Protein AF-A0A7S3IFL5-F1 (afdb_monomer)

Sequence (245 aa):
MEGFLDLVNLKKLYLEKNEISKLDGLDNCRKLEELYLGNQELAPTVEFSFDEYSLAAISSTLKILDLPNSNVVNPKPLYYLENIEHLNMKDNKIEDFEHQVCPLLQTMNQLYILQLNRNPVSVITKYRDQVVLLSRSIRELDGKDITDQERQYLVSLISRKKQGSMYADIKKKKEDLSKEMTVNGHHFQIHQQKKFLLENMGPHKTGGRDLDGIAETISFDNFKDMYYNKTGQLPDTDEEIEQLQ

Foldseek 3Di:
DPQCLQVLLAAAEAQEPAQAQEADDQLNPLQHAEYAHEHNVYDLPRARYYDLNNCLSNQVRYAYDHYEQRAHAAQVSNLSNQNYQEDAHHQYADADCPPHVLSNLVRNLNHAYYAHHNYNLVPDDCSVLVSLARHDHYQYYNNRGDDPVNSVVSVVVVVVCVVPPDVCVVVVCVVVCVVVCVVPCPVVCSVVVSVVSVVPSPPSPPVPDPCVVDDNYDYPVNSQVSCCVVPVDGDDSDPPPPPDD

InterPro domains:
  IPR001611 Leucine-rich repeat [PS51450] (9-30)
  IPR025875 Leucine rich repeat 4 [PF12799] (9-41)
  IPR032675 Leucine-rich repeat domain superfamily [G3DSA:3.80.10.10] (1-53)
  IPR032675 Leucine-rich repeat domain superfamily [G3DSA:3.80.10.10] (54-154)
  IPR050836 SDS22/Internalin LRR-containing [PTHR46652] (1-153)

Radius of gyration: 20.06 Å; Cα contacts (8 Å, |Δi|>4): 427; chains: 1; bounding box: 56×36×62 Å

Mean predicted aligned error: 10.09 Å

Nearest PDB structures (foldseek):
  8axj-assembly1_A  TM=8.700E-01  e=1.062E-06  Trypanosoma brucei brucei TREU927
  7k5b-assembly1_Q  TM=8.317E-01  e=5.889E-06  Tetrahymena thermophila
  8bx8-assembly1_Q  TM=8.340E-01  e=6.990E-06  Tetrahymena thermophila
  7sqc-assembly1_U1  TM=7.119E-01  e=7.401E-06  Chlamydomonas reinhardtii
  8glv-assembly1_Em  TM=4.771E-01  e=1.708E-07  Chlamydomonas reinhardtii

pLDDT: mean 79.7, std 20.13, range [25.36, 98.81]

Organism: NCBI:txid197538

Structure (mmCIF, N/CA/C/O backbone):
data_AF-A0A7S3IFL5-F1
#
_entry.id   AF-A0A7S3IFL5-F1
#
loop_
_atom_site.group_PDB
_atom_site.id
_atom_site.type_symbol
_atom_site.label_atom_id
_atom_site.label_alt_id
_atom_site.label_comp_id
_atom_site.label_asym_id
_atom_site.label_entity_id
_atom_site.label_seq_id
_atom_site.pdbx_PDB_ins_code
_atom_site.Cartn_x
_atom_site.Cartn_y
_atom_site.Cartn_z
_atom_site.occupancy
_atom_site.B_iso_or_equiv
_atom_site.auth_seq_id
_atom_site.auth_comp_id
_atom_site.auth_asym_id
_atom_site.auth_atom_id
_atom_site.pdbx_PDB_model_num
ATOM 1 N N . MET A 1 1 ? 15.632 -2.344 -11.063 1.00 64.06 1 MET A N 1
ATOM 2 C CA . MET A 1 1 ? 14.805 -2.825 -12.193 1.00 64.06 1 MET A CA 1
ATOM 3 C C . MET A 1 1 ? 15.037 -1.953 -13.414 1.00 64.06 1 MET A C 1
ATOM 5 O O . MET A 1 1 ? 14.617 -0.803 -13.457 1.00 64.06 1 MET A O 1
ATOM 9 N N . GLU A 1 2 ? 15.711 -2.492 -14.426 1.00 61.53 2 GLU A N 1
ATOM 10 C CA . GLU A 1 2 ? 15.973 -1.787 -15.684 1.00 61.53 2 GLU A CA 1
ATOM 11 C C . GLU A 1 2 ? 15.073 -2.322 -16.799 1.00 61.53 2 GLU A C 1
ATOM 13 O O . GLU A 1 2 ? 14.846 -3.518 -16.867 1.00 61.53 2 GLU A O 1
ATOM 18 N N . GLY A 1 3 ? 14.573 -1.470 -17.702 1.00 66.00 3 GLY A N 1
ATOM 19 C CA . GLY A 1 3 ? 13.805 -1.919 -18.881 1.00 66.00 3 GLY A CA 1
ATOM 20 C C . GLY A 1 3 ? 12.398 -1.336 -19.022 1.00 66.00 3 GLY A C 1
ATOM 21 O O . GLY A 1 3 ? 11.819 -1.404 -20.104 1.00 66.00 3 GLY A O 1
ATOM 22 N N . PHE A 1 4 ? 11.878 -0.682 -17.981 1.00 72.31 4 PHE A N 1
ATOM 23 C CA . PHE A 1 4 ? 10.561 -0.028 -17.998 1.00 72.31 4 PHE A CA 1
ATOM 24 C C . PHE A 1 4 ? 10.557 1.376 -18.623 1.00 72.31 4 PHE A C 1
ATOM 26 O O . PHE A 1 4 ? 9.497 1.971 -18.807 1.00 72.31 4 PHE A O 1
ATOM 33 N N . LEU A 1 5 ? 11.728 1.901 -19.008 1.00 71.38 5 LEU A N 1
ATOM 34 C CA . LEU A 1 5 ? 11.883 3.273 -19.505 1.00 71.38 5 LEU A CA 1
ATOM 35 C C . LEU A 1 5 ? 11.010 3.598 -20.727 1.00 71.38 5 LEU A C 1
ATOM 37 O O . LEU A 1 5 ? 10.565 4.736 -20.846 1.00 71.38 5 LEU A O 1
ATOM 41 N N . ASP A 1 6 ? 10.739 2.622 -21.596 1.00 72.50 6 ASP A N 1
ATOM 42 C CA . ASP A 1 6 ? 9.950 2.836 -22.819 1.00 72.50 6 ASP A CA 1
ATOM 43 C C . ASP A 1 6 ? 8.455 2.496 -22.639 1.00 72.50 6 ASP A C 1
ATOM 45 O O . ASP A 1 6 ? 7.658 2.682 -23.557 1.00 72.50 6 ASP A O 1
ATOM 49 N N . LEU A 1 7 ? 8.045 2.015 -21.459 1.00 79.62 7 LEU A N 1
ATOM 50 C CA . LEU A 1 7 ? 6.705 1.477 -21.188 1.00 79.62 7 LEU A CA 1
ATOM 51 C C . LEU A 1 7 ? 5.698 2.567 -20.782 1.00 79.62 7 LEU A C 1
ATOM 53 O O . LEU A 1 7 ? 4.948 2.437 -19.818 1.00 79.62 7 LEU A O 1
ATOM 57 N N . VAL A 1 8 ? 5.648 3.658 -21.552 1.00 84.06 8 VAL A N 1
ATOM 58 C CA . VAL A 1 8 ? 4.847 4.865 -21.251 1.00 84.06 8 VAL A CA 1
ATOM 59 C C . VAL A 1 8 ? 3.327 4.642 -21.264 1.00 84.06 8 VAL A C 1
ATOM 61 O O . VAL A 1 8 ? 2.572 5.453 -20.722 1.00 84.06 8 VAL A O 1
ATOM 64 N N . ASN A 1 9 ? 2.874 3.552 -21.890 1.00 85.94 9 ASN A N 1
ATOM 65 C CA . ASN A 1 9 ? 1.466 3.165 -21.998 1.00 85.94 9 ASN A CA 1
ATOM 66 C C . ASN A 1 9 ? 1.065 2.020 -21.051 1.00 85.94 9 ASN A C 1
ATOM 68 O O . ASN A 1 9 ? -0.078 1.568 -21.100 1.00 85.94 9 ASN A O 1
ATOM 72 N N . LEU A 1 10 ? 1.978 1.558 -20.193 1.00 89.00 10 LEU A N 1
ATOM 73 C CA . LEU A 1 10 ? 1.722 0.456 -19.270 1.00 89.00 10 LEU A CA 1
ATOM 74 C C . LEU A 1 10 ? 0.624 0.820 -18.265 1.00 89.00 10 LEU A C 1
ATOM 76 O O . LEU A 1 10 ? 0.728 1.839 -17.586 1.00 89.00 10 LEU A O 1
ATOM 80 N N . LYS A 1 11 ? -0.398 -0.037 -18.159 1.00 93.62 11 LYS A N 1
ATOM 81 C CA . LYS A 1 11 ? -1.497 0.072 -17.186 1.00 93.62 11 LYS A CA 1
ATOM 82 C C . LYS A 1 11 ? -1.473 -1.041 -16.148 1.00 93.62 11 LYS A C 1
ATOM 84 O O . LYS A 1 11 ? -1.845 -0.798 -15.007 1.00 93.62 11 LYS A O 1
ATOM 89 N N . LYS A 1 12 ? -1.030 -2.245 -16.516 1.00 95.25 12 LYS A N 1
ATOM 90 C CA . LYS A 1 12 ? -0.985 -3.405 -15.616 1.00 95.25 12 LYS A CA 1
ATOM 91 C C . LYS A 1 12 ? 0.373 -4.083 -15.661 1.00 95.25 12 LYS A C 1
ATOM 93 O O . LYS A 1 12 ? 0.858 -4.406 -16.746 1.00 95.25 12 LYS A O 1
ATOM 98 N N . LEU A 1 13 ? 0.955 -4.324 -14.495 1.00 93.81 13 LEU A N 1
ATOM 99 C CA . LEU A 1 13 ? 2.269 -4.935 -14.360 1.00 93.81 13 LEU A CA 1
ATOM 100 C C . LEU A 1 13 ? 2.218 -6.103 -13.372 1.00 93.81 13 LEU A C 1
ATOM 102 O O . LEU A 1 13 ? 1.904 -5.908 -12.199 1.00 93.81 13 LEU A O 1
ATOM 106 N N . TYR A 1 14 ? 2.532 -7.300 -13.869 1.00 92.94 14 TYR A N 1
ATOM 107 C CA . TYR A 1 14 ? 2.565 -8.552 -13.112 1.00 92.94 14 TYR A CA 1
ATOM 108 C C . TYR A 1 14 ? 4.011 -9.019 -12.956 1.00 92.94 14 TYR A C 1
ATOM 110 O O . TYR A 1 14 ? 4.671 -9.358 -13.941 1.00 92.94 14 TYR A O 1
ATOM 118 N N . LEU A 1 15 ? 4.508 -8.998 -11.726 1.00 91.50 15 LEU A N 1
ATOM 119 C CA . LEU A 1 15 ? 5.887 -9.289 -11.338 1.00 91.50 15 LEU A CA 1
ATOM 120 C C . LEU A 1 15 ? 5.955 -10.304 -10.192 1.00 91.50 15 LEU A C 1
ATOM 122 O O . LEU A 1 15 ? 6.983 -10.409 -9.527 1.00 91.50 15 LEU A O 1
ATOM 126 N N . GLU A 1 16 ? 4.882 -11.043 -9.925 1.00 91.81 16 GLU A N 1
ATOM 127 C CA . GLU A 1 16 ? 4.833 -12.025 -8.845 1.00 91.81 16 GLU A CA 1
ATOM 128 C C . GLU A 1 16 ? 5.836 -13.173 -9.044 1.00 91.81 16 GLU A C 1
ATOM 130 O O . GLU A 1 16 ? 6.115 -13.563 -10.178 1.00 91.81 16 GLU A O 1
ATOM 135 N N . LYS A 1 17 ? 6.294 -13.774 -7.934 1.00 91.81 17 LYS A N 1
ATOM 136 C CA . LYS A 1 17 ? 7.174 -14.965 -7.922 1.00 91.81 17 LYS A CA 1
ATOM 137 C C . LYS A 1 17 ? 8.534 -14.752 -8.592 1.00 91.81 17 LYS A C 1
ATOM 139 O O . LYS A 1 17 ? 8.972 -15.580 -9.385 1.00 91.81 17 LYS A O 1
ATOM 144 N N . ASN A 1 18 ? 9.168 -13.631 -8.274 1.00 89.19 18 ASN A N 1
ATOM 145 C CA . ASN A 1 18 ? 10.539 -13.318 -8.682 1.00 89.19 18 ASN A CA 1
ATOM 146 C C . ASN A 1 18 ? 11.392 -13.059 -7.445 1.00 89.19 18 ASN A C 1
ATOM 148 O O . ASN A 1 18 ? 10.998 -13.480 -6.370 1.00 89.19 18 ASN A O 1
ATOM 152 N N . GLU A 1 19 ? 12.532 -12.388 -7.592 1.00 90.00 19 GLU A N 1
ATOM 153 C CA . GLU A 1 19 ? 13.471 -12.084 -6.501 1.00 90.00 19 GLU A CA 1
ATOM 154 C C . GLU A 1 19 ? 13.680 -10.565 -6.356 1.00 90.00 19 GLU A C 1
ATOM 156 O O . GLU A 1 19 ? 14.756 -10.067 -6.030 1.00 90.00 19 GLU A O 1
ATOM 161 N N . ILE A 1 20 ? 12.635 -9.779 -6.645 1.00 90.88 20 ILE A N 1
ATOM 162 C CA . ILE A 1 20 ? 12.717 -8.316 -6.641 1.00 90.88 20 ILE A CA 1
ATOM 163 C C . ILE A 1 20 ? 12.742 -7.818 -5.195 1.00 90.88 20 ILE A C 1
ATOM 165 O O . ILE A 1 20 ? 11.744 -7.891 -4.482 1.00 90.88 20 ILE A O 1
ATOM 169 N N . SER A 1 21 ? 13.875 -7.258 -4.775 1.00 92.50 21 SER A N 1
ATOM 170 C CA . SER A 1 21 ? 14.074 -6.674 -3.439 1.00 92.50 21 SER A CA 1
ATOM 171 C C . SER A 1 21 ? 13.774 -5.172 -3.369 1.00 92.50 21 SER A C 1
ATOM 173 O O . SER A 1 21 ? 13.701 -4.585 -2.286 1.00 92.50 21 SER A O 1
ATOM 175 N N . LYS A 1 22 ? 13.592 -4.516 -4.518 1.00 94.69 22 LYS A N 1
ATOM 176 C CA . LYS A 1 22 ? 13.346 -3.076 -4.598 1.00 94.69 22 LYS A CA 1
ATOM 177 C C . LYS A 1 22 ? 12.387 -2.730 -5.728 1.00 94.69 22 LYS A C 1
ATOM 179 O O . LYS A 1 22 ? 12.599 -3.142 -6.862 1.00 94.69 22 LYS A O 1
ATOM 184 N N . LEU A 1 23 ? 11.370 -1.920 -5.425 1.00 94.25 23 LEU A N 1
ATOM 185 C CA . LEU A 1 23 ? 10.532 -1.275 -6.434 1.00 94.25 23 LEU A CA 1
ATOM 186 C C . LEU A 1 23 ? 11.214 -0.012 -6.967 1.00 94.25 23 LEU A C 1
ATOM 188 O O . LEU A 1 23 ? 11.216 1.001 -6.274 1.00 94.25 23 LEU A O 1
ATOM 192 N N . ASP A 1 24 ? 11.741 -0.051 -8.185 1.00 91.19 24 ASP A N 1
ATOM 193 C CA . ASP A 1 24 ? 12.383 1.067 -8.879 1.00 91.19 24 ASP A CA 1
ATOM 194 C C . ASP A 1 24 ? 12.154 1.025 -10.410 1.00 91.19 24 ASP A C 1
ATOM 196 O O . ASP A 1 24 ? 11.504 0.122 -10.937 1.00 91.19 24 ASP A O 1
ATOM 200 N N . GLY A 1 25 ? 12.642 2.034 -11.140 1.00 87.94 25 GLY A N 1
ATOM 201 C CA . GLY A 1 25 ? 12.606 2.091 -12.606 1.00 87.94 25 GLY A CA 1
ATOM 202 C C . GLY A 1 25 ? 11.244 2.411 -13.238 1.00 87.94 25 GLY A C 1
ATOM 203 O O . GLY A 1 25 ? 11.105 2.302 -14.458 1.00 87.94 25 GLY A O 1
ATOM 204 N N . LEU A 1 26 ? 10.231 2.809 -12.457 1.00 90.56 26 LEU A N 1
ATOM 205 C CA . LEU A 1 26 ? 8.874 3.104 -12.957 1.00 90.56 26 LEU A CA 1
ATOM 206 C C . LEU A 1 26 ? 8.647 4.582 -13.329 1.00 90.56 26 LEU A C 1
ATOM 208 O O . LEU A 1 26 ? 7.512 4.994 -13.566 1.00 90.56 26 LEU A O 1
ATOM 212 N N . ASP A 1 27 ? 9.710 5.377 -13.439 1.00 87.56 27 ASP A N 1
ATOM 213 C CA . ASP A 1 27 ? 9.704 6.834 -13.657 1.00 87.56 27 ASP A CA 1
ATOM 214 C C . ASP A 1 27 ? 8.833 7.288 -14.850 1.00 87.56 27 ASP A C 1
ATOM 216 O O . ASP A 1 27 ? 8.203 8.354 -14.834 1.00 87.56 27 ASP A O 1
ATOM 220 N N . ASN A 1 28 ? 8.773 6.453 -15.894 1.00 85.56 28 ASN A N 1
ATOM 221 C CA . ASN A 1 28 ? 8.015 6.705 -17.123 1.00 85.56 28 ASN A CA 1
ATOM 222 C C . ASN A 1 28 ? 6.649 5.999 -17.178 1.00 85.56 28 ASN A C 1
ATOM 224 O O . ASN A 1 28 ? 5.844 6.318 -18.055 1.00 85.56 28 ASN A O 1
ATOM 228 N N . CYS A 1 29 ? 6.333 5.104 -16.238 1.00 89.31 29 CYS A N 1
ATOM 229 C CA . CYS A 1 29 ? 5.100 4.305 -16.221 1.00 89.31 29 CYS A CA 1
ATOM 230 C C . CYS A 1 29 ? 3.903 5.088 -15.650 1.00 89.31 29 CYS A C 1
ATOM 232 O O . CYS A 1 29 ? 3.136 4.589 -14.832 1.00 89.31 29 CYS A O 1
ATOM 234 N N . ARG A 1 30 ? 3.713 6.343 -16.073 1.00 90.31 30 ARG A N 1
ATOM 235 C CA . ARG A 1 30 ? 2.741 7.268 -15.457 1.00 90.31 30 ARG A CA 1
ATOM 236 C C . ARG A 1 30 ? 1.273 6.919 -15.705 1.00 90.31 30 ARG A C 1
ATOM 238 O O . ARG A 1 30 ? 0.403 7.600 -15.172 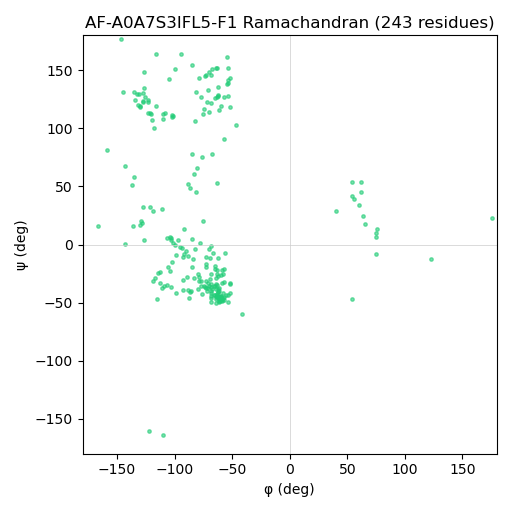1.00 90.31 30 ARG A O 1
ATOM 245 N N . LYS A 1 31 ? 0.988 5.887 -16.502 1.00 93.06 31 LYS A N 1
ATOM 246 C CA . LYS A 1 31 ? -0.358 5.344 -16.739 1.00 93.06 31 LYS A CA 1
ATOM 247 C C . LYS A 1 31 ? -0.627 4.044 -15.969 1.00 93.06 31 LYS A C 1
ATOM 249 O O . LYS A 1 31 ? -1.675 3.449 -16.185 1.00 93.06 31 LYS A O 1
ATOM 254 N N . LEU A 1 32 ? 0.289 3.609 -15.100 1.00 95.25 32 LEU A N 1
ATOM 255 C CA . LEU A 1 32 ? 0.162 2.349 -14.373 1.00 95.25 32 LEU A CA 1
ATOM 256 C C . LEU A 1 32 ? -0.989 2.416 -13.360 1.00 95.25 32 LEU A C 1
ATOM 258 O O . LEU A 1 32 ? -0.990 3.252 -12.464 1.00 95.25 32 LEU A O 1
ATOM 262 N N . GLU A 1 33 ? -1.954 1.514 -13.501 1.00 98.06 33 GLU A N 1
ATOM 263 C CA . GLU A 1 33 ? -3.165 1.412 -12.683 1.00 98.06 33 GLU A CA 1
ATOM 264 C C . GLU A 1 33 ? -3.102 0.214 -11.723 1.00 98.06 33 GLU A C 1
ATOM 266 O O . GLU A 1 33 ? -3.576 0.309 -10.590 1.00 98.06 33 GLU A O 1
ATOM 271 N N . GLU A 1 34 ? -2.485 -0.897 -12.133 1.00 98.50 34 GLU A N 1
ATOM 272 C CA . GLU A 1 34 ? -2.410 -2.131 -11.344 1.00 98.50 34 GLU A CA 1
ATOM 273 C C . GLU A 1 34 ? -0.980 -2.683 -11.306 1.00 98.50 34 GLU A C 1
ATOM 275 O O . GLU A 1 34 ? -0.343 -2.865 -12.348 1.00 98.50 34 GLU A O 1
ATOM 280 N N . LEU A 1 35 ? -0.488 -2.974 -10.102 1.00 97.94 35 LEU A N 1
ATOM 281 C CA . LEU A 1 35 ? 0.850 -3.506 -9.866 1.00 97.94 35 LEU A CA 1
ATOM 282 C C . LEU A 1 35 ? 0.789 -4.708 -8.923 1.00 97.94 35 LEU A C 1
ATOM 284 O O . LEU A 1 35 ? 0.363 -4.581 -7.773 1.00 97.94 35 LEU A O 1
ATOM 288 N N . TYR A 1 36 ? 1.258 -5.852 -9.412 1.00 97.94 36 TYR A N 1
ATOM 289 C CA . TYR A 1 36 ? 1.303 -7.112 -8.684 1.00 97.94 36 TYR A CA 1
ATOM 290 C C . TYR A 1 36 ? 2.756 -7.552 -8.500 1.00 97.94 36 TYR A C 1
ATOM 292 O O . TYR A 1 36 ? 3.489 -7.744 -9.462 1.00 97.94 36 TYR A O 1
ATOM 300 N N . LEU A 1 37 ? 3.179 -7.682 -7.249 1.00 95.81 37 LEU A N 1
ATOM 301 C CA . LEU A 1 37 ? 4.556 -7.922 -6.810 1.00 95.81 37 LEU A CA 1
ATOM 302 C C . LEU A 1 37 ? 4.615 -8.995 -5.712 1.00 95.81 37 LEU A C 1
ATOM 304 O O . LEU A 1 37 ? 5.610 -9.105 -5.000 1.00 95.81 37 LEU A O 1
ATOM 308 N N . GLY A 1 38 ? 3.559 -9.781 -5.519 1.00 95.31 38 GLY A N 1
ATOM 309 C CA . GLY A 1 38 ? 3.518 -10.772 -4.450 1.00 95.31 38 GLY A CA 1
ATOM 310 C C . GLY A 1 38 ? 4.558 -11.887 -4.589 1.00 95.31 38 GLY A C 1
ATOM 311 O O . GLY A 1 38 ? 4.895 -12.309 -5.694 1.00 95.31 38 GLY A O 1
ATOM 312 N N . ASN A 1 39 ? 4.976 -12.448 -3.456 1.00 96.38 39 ASN A N 1
ATOM 313 C CA . ASN A 1 39 ? 5.838 -13.627 -3.364 1.00 96.38 39 ASN A CA 1
ATOM 314 C C . ASN A 1 39 ? 7.222 -13.429 -4.004 1.00 96.38 39 ASN A C 1
ATOM 316 O O . ASN A 1 39 ? 7.611 -14.234 -4.836 1.00 96.38 39 ASN A O 1
ATOM 320 N N . GLN A 1 40 ? 7.972 -12.390 -3.629 1.00 93.12 40 GLN A N 1
ATOM 321 C CA . GLN A 1 40 ? 9.308 -12.123 -4.202 1.00 93.12 40 GLN A CA 1
ATOM 322 C C . GLN A 1 40 ? 10.440 -13.043 -3.700 1.00 93.12 40 GLN A C 1
ATOM 324 O O . GLN A 1 40 ? 11.589 -12.639 -3.758 1.00 93.12 40 GLN A O 1
ATOM 329 N N . GLU A 1 41 ? 10.134 -14.221 -3.146 1.00 92.06 41 GLU A N 1
ATOM 330 C CA . GLU A 1 41 ? 11.103 -15.262 -2.725 1.00 92.06 41 GLU A CA 1
ATOM 331 C C . GLU A 1 41 ? 12.407 -14.767 -2.048 1.00 92.06 41 GLU A C 1
ATOM 333 O O . GLU A 1 41 ? 13.438 -15.431 -2.079 1.00 92.06 41 GLU A O 1
ATOM 338 N N . LEU A 1 42 ? 12.349 -13.614 -1.371 1.00 91.75 42 LEU A N 1
ATOM 339 C CA . LEU A 1 42 ? 13.528 -12.946 -0.835 1.00 91.75 42 LEU A CA 1
ATOM 340 C C . LEU A 1 42 ? 14.135 -13.749 0.312 1.00 91.75 42 LEU A C 1
ATOM 342 O O . LEU A 1 42 ? 13.426 -14.3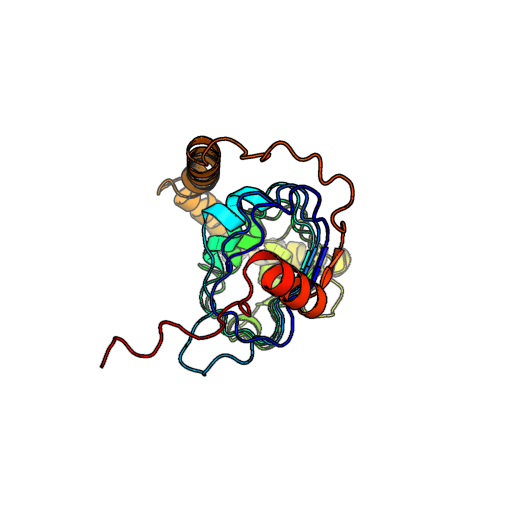24 1.148 1.00 91.75 42 LEU A O 1
ATOM 346 N N . ALA A 1 43 ? 15.463 -13.701 0.415 1.00 92.31 43 ALA A N 1
ATOM 347 C CA . ALA A 1 43 ? 16.149 -14.178 1.605 1.00 92.31 43 ALA A CA 1
ATOM 348 C C . ALA A 1 43 ? 15.567 -13.484 2.860 1.00 92.31 43 ALA A C 1
ATOM 350 O O . ALA A 1 43 ? 15.301 -12.281 2.823 1.00 92.31 43 ALA A O 1
ATOM 351 N N . PRO A 1 44 ? 15.414 -14.181 4.005 1.00 88.38 44 PRO A N 1
ATOM 352 C CA . PRO A 1 44 ? 14.776 -13.610 5.199 1.00 88.38 44 PRO A CA 1
ATOM 353 C C . PRO A 1 44 ? 15.417 -12.320 5.737 1.00 88.38 44 PRO A C 1
ATOM 355 O O . PRO A 1 44 ? 14.780 -11.584 6.487 1.00 88.38 44 PRO A O 1
ATOM 358 N N . THR A 1 45 ? 16.678 -12.065 5.385 1.00 91.69 45 THR A N 1
ATOM 359 C CA . THR A 1 45 ? 17.458 -10.884 5.777 1.00 91.69 45 THR A CA 1
ATOM 360 C C . THR A 1 45 ? 17.308 -9.700 4.822 1.00 91.69 45 THR A C 1
ATOM 362 O O . THR A 1 45 ? 17.805 -8.623 5.134 1.00 91.69 45 THR A O 1
ATOM 365 N N . VAL A 1 46 ? 16.676 -9.886 3.661 1.00 94.50 46 VAL A N 1
ATOM 366 C CA . VAL A 1 46 ? 16.537 -8.860 2.621 1.00 94.50 46 VAL A CA 1
ATOM 367 C C . VAL A 1 46 ? 15.133 -8.282 2.679 1.00 94.50 46 VAL A C 1
ATOM 369 O O . VAL A 1 46 ? 14.155 -8.958 2.361 1.00 94.50 46 VAL A O 1
ATOM 372 N N . GLU A 1 47 ? 15.028 -7.033 3.116 1.00 96.25 47 GLU A N 1
ATOM 373 C CA . GLU A 1 47 ? 13.764 -6.301 3.155 1.00 96.25 47 GLU A CA 1
ATOM 374 C C . GLU A 1 47 ? 13.393 -5.784 1.766 1.00 96.25 47 GLU A C 1
ATOM 376 O O . GLU A 1 47 ? 14.253 -5.316 1.018 1.00 96.25 47 GLU A O 1
ATOM 381 N N . PHE A 1 48 ? 12.098 -5.793 1.450 1.00 97.06 48 PHE A N 1
ATOM 382 C CA . PHE A 1 48 ? 11.621 -5.131 0.243 1.00 97.06 48 PHE A CA 1
ATOM 383 C C . PHE A 1 48 ? 11.564 -3.621 0.450 1.00 97.06 48 PHE A C 1
ATOM 385 O O . PHE A 1 48 ? 10.940 -3.121 1.393 1.00 97.06 48 PHE A O 1
ATOM 392 N N . SER A 1 49 ? 12.202 -2.895 -0.461 1.00 95.81 49 SER A N 1
ATOM 393 C CA . SER A 1 49 ? 12.334 -1.442 -0.416 1.00 95.81 49 SER A CA 1
ATOM 394 C C . SER A 1 49 ? 11.634 -0.764 -1.594 1.00 95.81 49 SER A C 1
ATOM 396 O O . SER A 1 49 ? 11.288 -1.390 -2.595 1.00 95.81 49 SER A O 1
ATOM 398 N N . PHE A 1 50 ? 11.403 0.541 -1.476 1.00 95.06 50 PHE A N 1
ATOM 399 C CA . PHE A 1 50 ? 10.739 1.329 -2.509 1.00 95.06 50 PHE A CA 1
ATOM 400 C C . PHE A 1 50 ? 11.588 2.538 -2.879 1.00 95.06 50 PHE A C 1
ATOM 402 O O . PHE A 1 50 ? 12.074 3.251 -2.001 1.00 95.06 50 PHE A O 1
ATOM 409 N N . ASP A 1 51 ? 11.724 2.788 -4.174 1.00 92.81 51 ASP A N 1
ATOM 410 C CA . ASP A 1 51 ? 12.266 4.025 -4.712 1.00 92.81 51 ASP A CA 1
ATOM 411 C C . ASP A 1 51 ? 11.191 5.124 -4.752 1.00 92.81 51 ASP A C 1
ATOM 413 O O . ASP A 1 51 ? 10.070 4.923 -5.234 1.00 92.81 51 ASP A O 1
ATOM 417 N N . GLU A 1 52 ? 11.530 6.309 -4.242 1.00 90.12 52 GLU A N 1
ATOM 418 C CA . GLU A 1 52 ? 10.571 7.410 -4.129 1.00 90.12 52 GLU A CA 1
ATOM 419 C C . GLU A 1 52 ? 10.200 8.020 -5.485 1.00 90.12 52 GLU A C 1
ATOM 421 O O . GLU A 1 52 ? 9.057 8.444 -5.654 1.00 90.12 52 GLU A O 1
ATOM 426 N N . TYR A 1 53 ? 11.119 8.054 -6.457 1.00 90.00 53 TYR A N 1
ATOM 427 C CA . TYR A 1 53 ? 10.839 8.598 -7.791 1.00 90.00 53 TYR A CA 1
ATOM 428 C C . TYR A 1 53 ? 9.853 7.713 -8.548 1.00 90.00 53 TYR A C 1
ATOM 430 O O . TYR A 1 53 ? 8.860 8.209 -9.087 1.00 90.00 53 TYR A O 1
ATOM 438 N N . SER A 1 54 ? 10.064 6.400 -8.491 1.00 92.81 54 SER A N 1
ATOM 439 C CA . SER A 1 54 ? 9.168 5.396 -9.063 1.00 92.81 54 SER A CA 1
ATOM 440 C C . SER A 1 54 ? 7.767 5.484 -8.461 1.00 92.81 54 SER A C 1
ATOM 442 O O . SER A 1 54 ? 6.778 5.546 -9.193 1.00 92.81 54 SER A O 1
ATOM 444 N N . LEU A 1 55 ? 7.664 5.581 -7.130 1.00 94.38 55 LEU A N 1
ATOM 445 C CA . LEU A 1 55 ? 6.378 5.772 -6.458 1.00 94.38 55 LEU A CA 1
ATOM 446 C C . LEU A 1 55 ? 5.732 7.115 -6.806 1.00 94.38 55 LEU A C 1
ATOM 448 O O . LEU A 1 55 ? 4.531 7.164 -7.071 1.00 94.38 55 LEU A O 1
ATOM 452 N N . ALA A 1 56 ? 6.499 8.207 -6.836 1.00 91.88 56 ALA A N 1
ATOM 453 C CA . ALA A 1 56 ? 5.988 9.522 -7.204 1.00 91.88 56 ALA A CA 1
ATOM 454 C C . ALA A 1 56 ? 5.442 9.531 -8.642 1.00 91.88 56 ALA A C 1
ATOM 456 O O . ALA A 1 56 ? 4.372 10.099 -8.877 1.00 91.88 56 ALA A O 1
ATOM 457 N N . ALA A 1 57 ? 6.117 8.863 -9.580 1.00 92.06 57 ALA A N 1
ATOM 458 C CA . ALA A 1 57 ? 5.715 8.777 -10.981 1.00 92.06 57 ALA A CA 1
ATOM 459 C C . ALA A 1 57 ? 4.363 8.078 -11.186 1.00 92.06 57 ALA A C 1
ATOM 461 O O . ALA A 1 57 ? 3.552 8.556 -11.981 1.00 92.06 57 ALA A O 1
ATOM 462 N N . ILE A 1 58 ? 4.105 6.991 -10.452 1.00 95.00 58 ILE A N 1
ATOM 463 C CA . ILE A 1 58 ? 2.859 6.206 -10.555 1.00 95.00 58 ILE A CA 1
ATOM 464 C C . ILE A 1 58 ? 1.774 6.664 -9.569 1.00 95.00 58 ILE A C 1
ATOM 466 O O . ILE A 1 58 ? 0.630 6.222 -9.635 1.00 95.00 58 ILE A O 1
ATOM 470 N N . SER A 1 59 ? 2.102 7.572 -8.646 1.00 94.00 59 SER A N 1
ATOM 471 C CA . SER A 1 59 ? 1.228 7.954 -7.530 1.00 94.00 59 SER A CA 1
ATOM 472 C C . SER A 1 59 ? -0.132 8.538 -7.914 1.00 94.00 59 SER A C 1
ATOM 474 O O . SER A 1 59 ? -1.071 8.483 -7.118 1.00 94.00 59 SER A O 1
ATOM 476 N N . SER A 1 60 ? -0.243 9.149 -9.095 1.00 92.62 60 SER A N 1
ATOM 477 C CA . SER A 1 60 ? -1.489 9.752 -9.572 1.00 92.62 60 SER A CA 1
ATOM 478 C C . SER A 1 60 ? -2.416 8.748 -10.255 1.00 92.62 60 SER A C 1
ATOM 480 O O . SER A 1 60 ? -3.611 9.030 -10.354 1.00 92.62 60 SER A O 1
ATOM 482 N N . THR A 1 61 ? -1.906 7.600 -10.697 1.00 95.88 61 THR A N 1
ATOM 483 C CA . THR A 1 61 ? -2.645 6.631 -11.519 1.00 95.88 61 THR A CA 1
ATOM 484 C C . THR A 1 61 ? -2.834 5.278 -10.852 1.00 95.88 61 THR A C 1
ATOM 486 O O . THR A 1 61 ? -3.873 4.662 -11.078 1.00 95.88 61 THR A O 1
ATOM 489 N N . LEU A 1 62 ? -1.922 4.856 -9.972 1.00 98.06 62 LEU A N 1
ATOM 490 C CA . LEU A 1 62 ? -1.986 3.535 -9.355 1.00 98.06 62 LEU A CA 1
ATOM 491 C C . LEU A 1 62 ? -3.230 3.380 -8.461 1.00 98.06 62 LEU A C 1
ATOM 493 O O . LEU A 1 62 ? -3.469 4.174 -7.546 1.00 98.06 62 LEU A O 1
ATOM 497 N N . LYS A 1 63 ? -4.011 2.331 -8.733 1.00 98.56 63 LYS A N 1
ATOM 498 C CA . LYS A 1 63 ? -5.259 1.959 -8.049 1.00 98.56 63 LYS A CA 1
ATOM 499 C C . LYS A 1 63 ? -5.122 0.680 -7.236 1.00 98.56 63 LYS A C 1
ATOM 501 O O . LYS A 1 63 ? -5.700 0.589 -6.153 1.00 98.56 63 LYS A O 1
ATOM 506 N N . ILE A 1 64 ? -4.369 -0.290 -7.745 1.00 98.81 64 ILE A N 1
ATOM 507 C CA . ILE A 1 64 ? -4.179 -1.592 -7.107 1.00 98.81 64 ILE A CA 1
ATOM 508 C C . ILE A 1 64 ? -2.689 -1.822 -6.885 1.00 98.81 64 ILE A C 1
ATOM 510 O O . ILE A 1 64 ? -1.906 -1.781 -7.835 1.00 98.81 64 ILE A O 1
ATOM 514 N N . LEU A 1 65 ? -2.320 -2.090 -5.633 1.00 98.69 65 LEU A N 1
ATOM 515 C CA . LEU A 1 65 ? -1.002 -2.590 -5.263 1.00 98.69 65 LEU A CA 1
ATOM 516 C C . LEU A 1 65 ? -1.165 -3.907 -4.503 1.00 98.69 65 LEU A C 1
ATOM 518 O O . LEU A 1 65 ? -1.679 -3.927 -3.381 1.00 98.69 65 LEU A O 1
ATOM 522 N N . ASP A 1 66 ? -0.710 -4.992 -5.120 1.00 98.69 66 ASP A N 1
ATOM 523 C CA . ASP A 1 66 ? -0.707 -6.334 -4.548 1.00 98.69 66 ASP A CA 1
ATOM 524 C C . ASP A 1 66 ? 0.733 -6.766 -4.245 1.00 98.69 66 ASP A C 1
ATOM 526 O O . ASP A 1 66 ? 1.529 -6.998 -5.149 1.00 98.69 66 ASP A O 1
ATOM 530 N N . LEU A 1 67 ? 1.092 -6.821 -2.964 1.00 98.12 67 LEU A N 1
ATOM 531 C CA . LEU A 1 67 ? 2.441 -7.129 -2.477 1.00 98.12 67 LEU A CA 1
ATOM 532 C C . LEU A 1 67 ? 2.408 -8.104 -1.277 1.00 98.12 67 LEU A C 1
ATOM 534 O O . LEU A 1 67 ? 2.973 -7.809 -0.218 1.00 98.12 67 LEU A O 1
ATOM 538 N N . PRO A 1 68 ? 1.708 -9.253 -1.362 1.00 98.31 68 PRO A N 1
ATOM 539 C CA . PRO A 1 68 ? 1.719 -10.232 -0.288 1.00 98.31 68 PRO A CA 1
ATOM 540 C C . PRO A 1 68 ? 3.053 -10.983 -0.228 1.00 98.31 68 PRO A C 1
ATOM 542 O O . PRO A 1 68 ? 3.605 -11.329 -1.268 1.00 98.31 68 PRO A O 1
ATOM 545 N N . ASN A 1 69 ? 3.514 -11.338 0.973 1.00 97.69 69 ASN A N 1
ATOM 546 C CA . ASN A 1 69 ? 4.679 -12.214 1.167 1.00 97.69 69 ASN A CA 1
ATOM 547 C C . ASN A 1 69 ? 5.947 -11.723 0.434 1.00 97.69 69 ASN A C 1
ATOM 549 O O . ASN A 1 69 ? 6.551 -12.457 -0.348 1.00 97.69 69 ASN A O 1
ATOM 553 N N . SER A 1 70 ? 6.343 -10.473 0.683 1.00 97.31 70 SER A N 1
ATOM 554 C CA . SER A 1 70 ? 7.516 -9.859 0.041 1.00 97.31 70 SER A CA 1
ATOM 555 C C . SER A 1 70 ? 8.480 -9.232 1.050 1.00 97.31 70 SER A C 1
ATOM 557 O O . SER A 1 70 ? 9.290 -8.409 0.679 1.00 97.31 70 SER A O 1
ATOM 559 N N . ASN A 1 71 ? 8.418 -9.586 2.336 1.00 96.81 71 ASN A N 1
ATOM 560 C CA . ASN A 1 71 ? 9.293 -9.042 3.389 1.00 96.81 71 ASN A CA 1
ATOM 561 C C . ASN A 1 71 ? 9.289 -7.500 3.519 1.00 96.81 71 ASN A C 1
ATOM 563 O O . ASN A 1 71 ? 10.317 -6.871 3.771 1.00 96.81 71 ASN A O 1
ATOM 567 N N . VAL A 1 72 ? 8.120 -6.871 3.369 1.00 97.94 72 VAL A N 1
ATOM 568 C CA . VAL A 1 72 ? 7.958 -5.429 3.616 1.00 97.94 72 VAL A CA 1
ATOM 569 C C . VAL A 1 72 ? 7.962 -5.159 5.120 1.00 97.94 72 VAL A C 1
ATOM 571 O O . VAL A 1 72 ? 7.053 -5.584 5.839 1.00 97.94 72 VAL A O 1
ATOM 574 N N . VAL A 1 73 ? 8.957 -4.409 5.592 1.00 97.19 73 VAL A N 1
ATOM 575 C CA . VAL A 1 73 ? 9.044 -3.939 6.987 1.00 97.19 73 VAL A CA 1
ATOM 576 C C . VAL A 1 73 ? 8.552 -2.496 7.108 1.00 97.19 73 VAL A C 1
ATOM 578 O O . VAL A 1 73 ? 7.815 -2.158 8.034 1.00 97.19 73 VAL A O 1
ATOM 581 N N . ASN A 1 74 ? 8.918 -1.636 6.151 1.00 93.50 74 ASN A N 1
ATOM 582 C CA . ASN A 1 74 ? 8.635 -0.204 6.186 1.00 93.50 74 ASN A CA 1
ATOM 583 C C . ASN A 1 74 ? 7.735 0.246 5.017 1.00 93.50 74 ASN A C 1
ATOM 585 O O . ASN A 1 74 ? 8.237 0.509 3.924 1.00 93.50 74 ASN A O 1
ATOM 589 N N . PRO A 1 75 ? 6.418 0.428 5.234 1.00 95.25 75 PRO A N 1
ATOM 590 C CA . PRO A 1 75 ? 5.503 0.873 4.186 1.00 95.25 75 PRO A CA 1
ATOM 591 C C . PRO A 1 75 ? 5.452 2.404 4.028 1.00 95.25 75 PRO A C 1
ATOM 593 O O . PRO A 1 75 ? 4.649 2.902 3.241 1.00 95.25 75 PRO A O 1
ATOM 596 N N . LYS A 1 76 ? 6.277 3.177 4.756 1.00 90.38 76 LYS A N 1
ATOM 597 C CA . LYS A 1 76 ? 6.257 4.654 4.719 1.00 90.38 76 LYS A CA 1
ATOM 598 C C . LYS A 1 76 ? 6.338 5.260 3.312 1.00 90.38 76 LYS A C 1
ATOM 600 O O . LYS A 1 76 ? 5.592 6.199 3.050 1.00 90.38 76 LYS A O 1
ATOM 605 N N . PRO A 1 77 ? 7.174 4.758 2.386 1.00 90.81 77 PRO A N 1
ATOM 606 C CA . PRO A 1 77 ? 7.235 5.329 1.041 1.00 90.81 77 PRO A CA 1
ATOM 607 C C . PRO A 1 77 ? 5.885 5.306 0.304 1.00 90.81 77 PRO A C 1
ATOM 609 O O . PRO A 1 77 ? 5.617 6.170 -0.525 1.00 90.81 77 PRO A O 1
ATOM 612 N N . LEU A 1 78 ? 4.976 4.384 0.648 1.00 94.00 78 LEU A N 1
ATOM 613 C CA . LEU A 1 78 ? 3.660 4.267 0.010 1.00 94.00 78 LEU A CA 1
ATOM 614 C C . LEU A 1 78 ? 2.728 5.460 0.281 1.00 94.00 78 LEU A C 1
ATOM 616 O O . LEU A 1 78 ? 1.667 5.553 -0.336 1.00 94.00 78 LEU A O 1
ATOM 620 N N . TYR A 1 79 ? 3.102 6.402 1.156 1.00 87.25 79 TYR A N 1
ATOM 621 C CA . TYR A 1 79 ? 2.293 7.584 1.475 1.00 87.25 79 TYR A CA 1
ATOM 622 C C . TYR A 1 79 ? 1.978 8.461 0.254 1.00 87.25 79 TYR A C 1
ATOM 624 O O . TYR A 1 79 ? 0.987 9.189 0.283 1.00 87.25 79 TYR A O 1
ATOM 632 N N . TYR A 1 80 ? 2.775 8.371 -0.817 1.00 85.19 80 TYR A N 1
ATOM 633 C CA . TYR A 1 80 ? 2.548 9.099 -2.069 1.00 85.19 80 TYR A CA 1
ATOM 634 C C . TYR A 1 80 ? 1.312 8.622 -2.847 1.00 85.19 80 TYR A C 1
ATOM 636 O O . TYR A 1 80 ? 0.749 9.400 -3.625 1.00 85.19 80 TYR A O 1
ATOM 644 N N . LEU A 1 81 ? 0.900 7.364 -2.655 1.00 92.81 81 LEU A N 1
ATOM 645 C CA . LEU A 1 81 ? -0.106 6.666 -3.458 1.00 92.81 81 LEU A CA 1
ATOM 646 C C . LEU A 1 81 ? -1.545 6.998 -3.007 1.00 92.81 81 LEU A C 1
ATOM 648 O O . LEU A 1 81 ? -2.319 6.141 -2.588 1.00 92.81 81 LEU A O 1
ATOM 652 N N . GLU A 1 82 ? -1.911 8.275 -3.079 1.00 90.12 82 GLU A N 1
ATOM 653 C CA . GLU A 1 82 ? -3.179 8.823 -2.564 1.00 90.12 82 GLU A CA 1
ATOM 654 C C . GLU A 1 82 ? -4.441 8.267 -3.256 1.00 90.12 82 GLU A C 1
ATOM 656 O O . GLU A 1 82 ? -5.534 8.320 -2.684 1.00 90.12 82 GLU A O 1
ATOM 661 N N . ASN A 1 83 ? -4.292 7.735 -4.475 1.00 94.50 83 ASN A N 1
ATOM 662 C CA . ASN A 1 83 ? -5.385 7.248 -5.321 1.00 94.50 83 ASN A CA 1
ATOM 663 C C . ASN A 1 83 ? -5.625 5.732 -5.239 1.00 94.50 83 ASN A C 1
ATOM 665 O O . ASN A 1 83 ? -6.496 5.239 -5.961 1.00 94.50 83 ASN A O 1
ATOM 669 N N . ILE A 1 84 ? -4.898 5.021 -4.368 1.00 97.50 84 ILE A N 1
ATOM 670 C CA . ILE A 1 84 ? -5.043 3.574 -4.179 1.00 97.50 84 ILE A CA 1
ATOM 671 C C . ILE A 1 84 ? -6.444 3.233 -3.679 1.00 97.50 84 ILE A C 1
ATOM 673 O O . ILE A 1 84 ? -6.961 3.853 -2.749 1.00 97.50 84 ILE A O 1
ATOM 677 N N . GLU A 1 85 ? -7.017 2.199 -4.284 1.00 98.50 85 GLU A N 1
ATOM 678 C CA . GLU A 1 85 ? -8.329 1.634 -3.979 1.00 98.50 85 GLU A CA 1
ATOM 679 C C . GLU A 1 85 ? -8.215 0.262 -3.308 1.00 98.50 85 GLU A C 1
ATOM 681 O O . GLU A 1 85 ? -8.985 -0.046 -2.392 1.00 98.50 85 GLU A O 1
ATOM 686 N N . HIS A 1 86 ? -7.221 -0.536 -3.710 1.00 98.81 86 HIS A N 1
ATOM 687 C CA . HIS A 1 86 ? -6.924 -1.842 -3.132 1.00 98.81 86 HIS A CA 1
ATOM 688 C C . HIS A 1 86 ? -5.437 -1.946 -2.783 1.00 98.81 86 HIS A C 1
ATOM 690 O O . HIS A 1 86 ? -4.575 -1.857 -3.659 1.00 98.81 86 HIS A O 1
ATOM 696 N N . LEU A 1 87 ? -5.155 -2.150 -1.495 1.00 98.69 87 LEU A N 1
ATOM 697 C CA . LEU A 1 87 ? -3.812 -2.389 -0.980 1.00 98.69 87 LEU A CA 1
ATOM 698 C C . LEU A 1 87 ? -3.750 -3.747 -0.285 1.00 98.69 87 LEU A C 1
ATOM 700 O O . LEU A 1 87 ? -4.324 -3.928 0.795 1.00 98.69 87 LEU A O 1
ATOM 704 N N . ASN A 1 88 ? -3.008 -4.676 -0.878 1.00 98.75 88 ASN A N 1
ATOM 705 C CA . ASN A 1 88 ? -2.702 -5.958 -0.267 1.00 98.75 88 ASN A CA 1
ATOM 706 C C . ASN A 1 88 ? -1.229 -6.008 0.148 1.00 98.75 88 ASN A C 1
ATOM 708 O O . ASN A 1 88 ? -0.334 -6.015 -0.689 1.00 98.75 88 ASN A O 1
ATOM 712 N N . MET A 1 89 ? -0.983 -6.060 1.457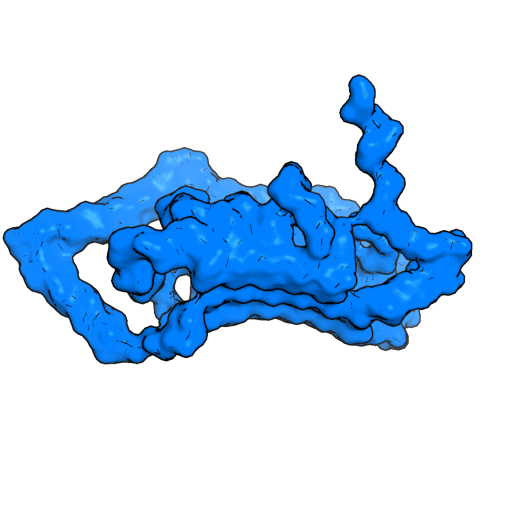 1.00 98.38 89 MET A N 1
ATOM 713 C CA . MET A 1 89 ? 0.340 -6.261 2.057 1.00 98.38 89 MET A CA 1
ATOM 714 C C . MET A 1 89 ? 0.306 -7.415 3.065 1.00 98.38 89 MET A C 1
ATOM 716 O O . MET A 1 89 ? 1.019 -7.398 4.072 1.00 98.38 89 MET A O 1
ATOM 720 N N . LYS A 1 90 ? -0.537 -8.420 2.823 1.00 98.38 90 LYS A N 1
ATOM 721 C CA . LYS A 1 90 ? -0.624 -9.645 3.625 1.00 98.38 90 LYS A CA 1
ATOM 722 C C . LYS A 1 90 ? 0.742 -10.335 3.758 1.00 98.38 90 LYS A C 1
ATOM 724 O O . LYS A 1 90 ? 1.570 -10.256 2.862 1.00 98.38 90 LYS A O 1
ATOM 729 N N . ASP A 1 91 ? 0.964 -11.067 4.851 1.00 98.00 91 ASP A N 1
ATOM 730 C CA . ASP A 1 91 ? 2.173 -11.900 5.019 1.0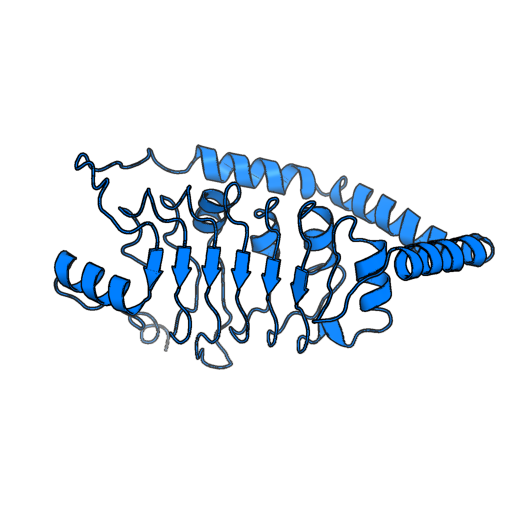0 98.00 91 ASP A CA 1
ATOM 731 C C . ASP A 1 91 ? 3.501 -11.094 4.965 1.00 98.00 91 ASP A C 1
ATOM 733 O O . ASP A 1 91 ? 4.527 -11.587 4.507 1.00 98.00 91 ASP A O 1
ATOM 737 N N . ASN A 1 92 ? 3.504 -9.850 5.456 1.00 98.44 92 ASN A N 1
ATOM 738 C CA . ASN A 1 92 ? 4.704 -9.011 5.578 1.00 98.44 92 ASN A CA 1
ATOM 739 C C . ASN A 1 92 ? 5.107 -8.812 7.058 1.00 98.44 92 ASN A C 1
ATOM 741 O O . ASN A 1 92 ? 4.691 -9.574 7.940 1.00 98.44 92 ASN A O 1
ATOM 745 N N . LYS A 1 93 ? 5.963 -7.827 7.352 1.00 97.88 93 LYS A N 1
ATOM 746 C CA . LYS A 1 93 ? 6.549 -7.578 8.682 1.00 97.88 93 LYS A CA 1
ATOM 747 C C . LYS A 1 93 ? 6.180 -6.205 9.255 1.00 97.88 93 LYS A C 1
ATOM 749 O O . LYS A 1 93 ? 6.918 -5.649 10.058 1.00 97.88 93 LYS A O 1
ATOM 754 N N . ILE A 1 94 ? 5.020 -5.671 8.876 1.00 98.25 94 ILE A N 1
ATOM 755 C CA . ILE A 1 94 ? 4.523 -4.382 9.373 1.00 98.25 94 ILE A CA 1
ATOM 756 C C . ILE A 1 94 ? 4.092 -4.540 10.834 1.00 98.25 94 ILE A C 1
ATOM 758 O O . ILE A 1 94 ? 3.220 -5.354 11.149 1.00 98.25 94 ILE A O 1
ATOM 762 N N . GLU A 1 95 ? 4.672 -3.759 11.737 1.00 97.12 95 GLU A N 1
ATOM 763 C CA . GLU A 1 95 ? 4.476 -3.932 13.182 1.00 97.12 95 GLU A CA 1
ATOM 764 C C . GLU A 1 95 ? 3.838 -2.733 13.873 1.00 97.12 95 GLU A C 1
ATOM 766 O O . GLU A 1 95 ? 3.067 -2.911 14.819 1.00 97.12 95 GLU A O 1
ATOM 771 N N . ASP A 1 96 ? 4.089 -1.522 13.378 1.00 94.75 96 ASP A N 1
ATOM 772 C CA . ASP A 1 96 ? 3.705 -0.303 14.072 1.00 94.75 96 ASP A CA 1
ATOM 773 C C . ASP A 1 96 ? 2.445 0.313 13.461 1.00 94.75 96 ASP A C 1
ATOM 775 O O . ASP A 1 96 ? 2.424 0.857 12.353 1.00 94.75 96 ASP A O 1
ATOM 779 N N . PHE A 1 97 ? 1.354 0.270 14.217 1.00 94.00 97 PHE A N 1
ATOM 780 C CA . PHE A 1 97 ? 0.108 0.866 13.762 1.00 94.00 97 PHE A CA 1
ATOM 781 C C . PHE A 1 97 ? 0.172 2.392 13.667 1.00 94.00 97 PHE A C 1
ATOM 783 O O . PHE A 1 97 ? -0.411 2.975 12.758 1.00 94.00 97 PHE A O 1
ATOM 790 N N . GLU A 1 98 ? 0.843 3.059 14.596 1.00 87.31 98 GLU A N 1
ATOM 791 C CA . GLU A 1 98 ? 0.796 4.511 14.736 1.00 87.31 98 GLU A CA 1
ATOM 792 C C . GLU A 1 98 ? 1.698 5.233 13.732 1.00 87.31 98 GLU A C 1
ATOM 794 O O . GLU A 1 98 ? 1.309 6.254 13.167 1.00 87.31 98 GLU A O 1
ATOM 799 N N . HIS A 1 99 ? 2.874 4.679 13.462 1.00 88.00 99 HIS A N 1
ATOM 800 C CA . HIS A 1 99 ? 3.903 5.279 12.624 1.00 88.00 99 HIS A CA 1
ATOM 801 C C . HIS A 1 99 ? 3.983 4.686 11.213 1.00 88.00 99 HIS A C 1
ATOM 803 O O . HIS A 1 99 ? 4.615 5.313 10.357 1.00 88.00 99 HIS A O 1
ATOM 809 N N . GLN A 1 100 ? 3.372 3.520 10.957 1.00 93.19 100 GLN A N 1
ATOM 810 C CA . GLN A 1 100 ? 3.355 2.886 9.629 1.00 93.19 100 GLN A CA 1
ATOM 811 C C . GLN A 1 100 ? 1.945 2.806 9.030 1.00 93.19 100 GLN A C 1
ATOM 813 O O . GLN A 1 100 ? 1.758 3.170 7.872 1.00 93.19 100 GLN A O 1
ATOM 818 N N . VAL A 1 101 ? 0.936 2.367 9.793 1.00 94.44 101 VAL A N 1
ATOM 819 C CA . VAL A 1 101 ? -0.424 2.157 9.248 1.00 94.44 101 VAL A CA 1
ATOM 820 C C . VAL A 1 101 ? -1.282 3.421 9.296 1.00 94.44 101 VAL A C 1
ATOM 822 O O . VAL A 1 101 ? -1.927 3.767 8.309 1.00 94.44 101 VAL A O 1
ATOM 825 N N . CYS A 1 102 ? -1.299 4.134 10.421 1.00 91.12 102 CYS A N 1
ATOM 826 C CA . CYS A 1 102 ? -2.128 5.323 10.624 1.00 91.12 102 CYS A CA 1
ATOM 827 C C . CYS A 1 102 ? -1.923 6.385 9.526 1.00 91.12 102 CYS A C 1
ATOM 829 O O . CYS A 1 102 ? -2.932 6.863 8.999 1.00 91.12 102 CYS A O 1
ATOM 831 N N . PRO A 1 103 ? -0.685 6.701 9.090 1.00 88.69 103 PRO A N 1
ATOM 832 C CA . PRO A 1 103 ? -0.491 7.673 8.020 1.00 88.69 103 PRO A CA 1
ATOM 833 C C . PRO A 1 103 ? -1.054 7.205 6.667 1.00 88.69 103 PRO A C 1
ATOM 835 O O . PRO A 1 103 ? -1.651 8.022 5.970 1.00 88.69 103 PRO A O 1
ATOM 838 N N . LEU A 1 104 ? -0.977 5.905 6.331 1.00 91.31 104 LEU A N 1
ATOM 839 C CA . LEU A 1 104 ? -1.613 5.349 5.119 1.00 91.31 104 LEU A CA 1
ATOM 840 C C . LEU A 1 104 ? -3.122 5.608 5.126 1.00 91.31 104 LEU A C 1
ATOM 842 O O . LEU A 1 104 ? -3.688 6.088 4.147 1.00 91.31 104 LEU A O 1
ATOM 846 N N . LEU A 1 105 ? -3.775 5.345 6.264 1.00 91.06 105 LEU A N 1
ATOM 847 C CA . LEU A 1 105 ? -5.220 5.538 6.425 1.00 91.06 105 LEU A CA 1
ATOM 848 C C . LEU A 1 105 ? -5.651 7.009 6.319 1.00 91.06 105 LEU A C 1
ATOM 850 O O . LEU A 1 105 ? -6.830 7.289 6.098 1.00 91.06 105 LEU A O 1
ATOM 854 N N . GLN A 1 106 ? -4.725 7.944 6.531 1.00 84.94 106 GLN A N 1
ATOM 855 C CA . GLN A 1 106 ? -4.983 9.381 6.487 1.00 84.94 106 GLN A CA 1
ATOM 856 C C . GLN A 1 106 ? -4.719 9.990 5.107 1.00 84.94 106 GLN A C 1
ATOM 858 O O . GLN A 1 106 ? -5.384 10.967 4.757 1.00 84.94 106 GLN A O 1
ATOM 863 N N . THR A 1 107 ? -3.779 9.441 4.333 1.00 85.69 107 THR A N 1
ATOM 864 C CA . THR A 1 107 ? -3.465 9.926 2.979 1.00 85.69 107 THR A CA 1
ATOM 865 C C . THR A 1 107 ? -4.334 9.263 1.909 1.00 85.69 107 THR A C 1
ATOM 867 O O . THR A 1 107 ? -4.806 9.944 0.996 1.00 85.69 107 THR A O 1
ATOM 870 N N . MET A 1 108 ? -4.615 7.963 2.034 1.00 91.12 108 MET A N 1
ATOM 871 C CA . MET A 1 108 ? -5.335 7.179 1.024 1.00 91.12 108 MET A CA 1
ATOM 872 C C . MET A 1 108 ? -6.855 7.298 1.189 1.00 91.12 108 MET A C 1
ATOM 874 O O . MET A 1 108 ? -7.536 6.413 1.709 1.00 91.12 108 MET A O 1
ATOM 878 N N . ASN A 1 109 ? -7.414 8.417 0.728 1.00 89.06 109 ASN A N 1
ATOM 879 C CA . ASN A 1 109 ? -8.846 8.714 0.867 1.00 89.06 109 ASN A CA 1
ATOM 880 C C . ASN A 1 109 ? -9.758 7.872 -0.044 1.00 89.06 109 ASN A C 1
ATOM 882 O O . ASN A 1 109 ? -10.978 7.917 0.122 1.00 89.06 109 ASN A O 1
ATOM 886 N N . GLN A 1 110 ? -9.186 7.132 -0.997 1.00 94.69 110 GLN A N 1
ATOM 887 C CA . GLN A 1 110 ? -9.912 6.224 -1.889 1.00 94.69 110 GLN A CA 1
ATOM 888 C C . GLN A 1 110 ? -9.685 4.744 -1.557 1.00 94.69 110 GLN A C 1
ATOM 890 O O . GLN A 1 110 ? -10.201 3.888 -2.262 1.00 94.69 110 GLN A O 1
ATOM 895 N N . LEU A 1 111 ? -8.984 4.423 -0.462 1.00 97.00 111 LEU A N 1
ATOM 896 C CA . LEU A 1 111 ? -8.698 3.037 -0.095 1.00 97.00 111 LEU A CA 1
ATOM 897 C C . LEU A 1 111 ? -9.976 2.329 0.366 1.00 97.00 111 LEU A C 1
ATOM 899 O O . LEU A 1 111 ? -10.537 2.682 1.408 1.00 97.00 111 LEU A O 1
ATOM 903 N N . TYR A 1 112 ? -10.432 1.338 -0.395 1.00 98.19 112 TYR A N 1
ATOM 904 C CA . TYR A 1 112 ? -11.653 0.578 -0.122 1.00 98.19 112 TYR A CA 1
ATOM 905 C C . TYR A 1 112 ? -11.358 -0.800 0.466 1.00 98.19 112 TYR A C 1
ATOM 907 O O . TYR A 1 112 ? -12.099 -1.244 1.346 1.00 98.19 112 TYR A O 1
ATOM 915 N N . ILE A 1 113 ? -10.283 -1.447 0.014 1.00 98.69 113 ILE A N 1
ATOM 916 C CA . ILE A 1 113 ? -9.882 -2.789 0.446 1.00 98.69 113 ILE A CA 1
ATOM 917 C C . ILE A 1 113 ? -8.459 -2.722 0.993 1.00 98.69 113 ILE A C 1
ATOM 919 O O . ILE A 1 113 ? -7.537 -2.305 0.289 1.00 98.69 113 ILE A O 1
ATOM 923 N N . LEU A 1 114 ? -8.285 -3.147 2.244 1.00 98.62 114 LEU A N 1
ATOM 924 C CA . LEU A 1 114 ? -6.984 -3.233 2.901 1.00 98.62 114 LEU A CA 1
ATOM 925 C C . LEU A 1 114 ? -6.755 -4.645 3.443 1.00 98.62 114 LEU A C 1
ATOM 927 O O . LEU A 1 114 ? -7.568 -5.156 4.215 1.00 98.62 114 LEU A O 1
ATOM 931 N N . GLN A 1 115 ? -5.628 -5.252 3.079 1.00 98.69 115 GLN A N 1
ATOM 932 C CA . GLN A 1 115 ? -5.205 -6.551 3.601 1.00 98.69 115 GLN A CA 1
ATOM 933 C C . GLN A 1 115 ? -3.842 -6.420 4.287 1.00 98.69 115 GLN A C 1
ATOM 935 O O . GLN A 1 115 ? -2.825 -6.143 3.653 1.00 98.69 115 GLN A O 1
ATOM 940 N N . LEU A 1 116 ? -3.835 -6.604 5.605 1.00 98.50 116 LEU A N 1
ATOM 941 C CA . LEU A 1 116 ? -2.665 -6.583 6.488 1.00 98.50 116 LEU A CA 1
ATOM 942 C C . LEU A 1 116 ? -2.578 -7.850 7.348 1.00 98.50 116 LEU A C 1
ATOM 944 O O . LEU A 1 116 ? -1.690 -7.969 8.194 1.00 98.50 116 LEU A O 1
ATOM 948 N N . ASN A 1 117 ? -3.469 -8.819 7.149 1.00 97.56 117 ASN A N 1
ATOM 949 C CA . ASN A 1 117 ? -3.440 -10.088 7.855 1.00 97.56 117 ASN A CA 1
ATOM 950 C C . ASN A 1 117 ? -2.062 -10.759 7.762 1.00 97.56 117 ASN A C 1
ATOM 952 O O . ASN A 1 117 ? -1.376 -10.699 6.742 1.00 97.56 117 ASN A O 1
ATOM 956 N N . ARG A 1 118 ? -1.664 -11.415 8.858 1.00 97.75 118 ARG A N 1
ATOM 957 C CA . ARG A 1 118 ? -0.337 -12.035 9.018 1.00 97.75 118 ARG A CA 1
ATOM 958 C C . ARG A 1 118 ? 0.844 -11.054 8.989 1.00 97.75 118 ARG A C 1
ATOM 960 O O . ARG A 1 118 ? 1.974 -11.464 8.768 1.00 97.75 118 ARG A O 1
ATOM 967 N N . ASN A 1 119 ? 0.589 -9.793 9.3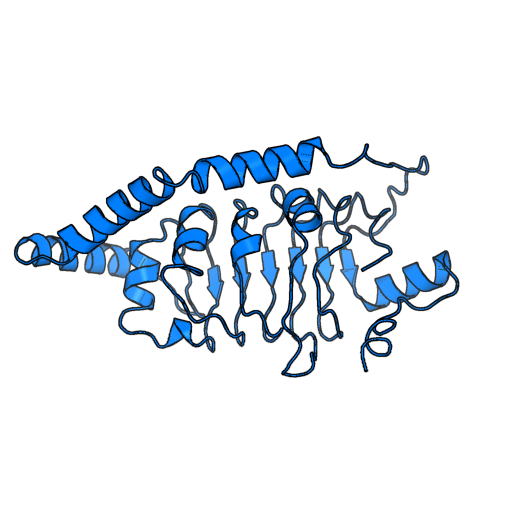22 1.00 98.56 119 ASN A N 1
ATOM 968 C CA . ASN A 1 119 ? 1.601 -8.865 9.822 1.00 98.56 119 ASN A CA 1
ATOM 969 C C . ASN A 1 119 ? 1.511 -8.766 11.358 1.00 98.56 119 ASN A C 1
ATOM 971 O O . ASN A 1 119 ? 0.399 -8.897 11.890 1.00 98.56 119 ASN A O 1
ATOM 975 N N . PRO A 1 120 ? 2.607 -8.478 12.089 1.00 98.38 120 PRO A N 1
ATOM 976 C CA . PRO A 1 120 ? 2.551 -8.229 13.535 1.00 98.38 120 PRO A CA 1
ATOM 977 C C . PRO A 1 120 ? 1.514 -7.166 13.941 1.00 98.38 120 PRO A C 1
ATOM 979 O O . PRO A 1 120 ? 0.825 -7.326 14.948 1.00 98.38 120 PRO A O 1
ATOM 982 N N . VAL A 1 121 ? 1.299 -6.140 13.111 1.00 97.75 121 VAL A N 1
ATOM 983 C CA . VAL A 1 121 ? 0.286 -5.104 13.362 1.00 97.75 121 VAL A CA 1
ATOM 984 C C . VAL A 1 121 ? -1.145 -5.658 13.412 1.00 97.75 121 VAL A C 1
ATOM 986 O O . VAL A 1 121 ? -1.991 -5.110 14.108 1.00 97.75 121 VAL A O 1
ATOM 989 N N . SER A 1 122 ? -1.439 -6.768 12.727 1.00 96.75 122 SER A N 1
ATOM 990 C CA . SER A 1 122 ? -2.805 -7.314 12.642 1.00 96.75 122 SER A CA 1
ATOM 991 C C . SER A 1 122 ? -3.298 -7.967 13.940 1.00 96.75 122 SER A C 1
ATOM 993 O O . SER A 1 122 ? -4.503 -8.152 14.119 1.00 96.75 122 SER A O 1
ATOM 995 N N . VAL A 1 123 ? -2.391 -8.300 14.869 1.00 96.56 123 VAL A N 1
ATOM 996 C CA . VAL A 1 123 ? -2.735 -8.947 16.149 1.00 96.56 123 VAL A CA 1
ATOM 997 C C . VAL A 1 123 ? -2.797 -7.976 17.327 1.00 96.56 123 VAL A C 1
ATOM 999 O O . VAL A 1 123 ? -3.101 -8.391 18.447 1.00 96.56 123 VAL A O 1
ATOM 1002 N N . ILE A 1 124 ? -2.535 -6.683 17.109 1.00 95.19 124 ILE A N 1
ATOM 1003 C CA . ILE A 1 124 ? -2.562 -5.712 18.203 1.00 95.19 124 ILE A CA 1
ATOM 1004 C C . ILE A 1 124 ? -3.979 -5.524 18.750 1.00 95.19 124 ILE A C 1
ATOM 1006 O O . ILE A 1 124 ? -4.996 -5.627 18.053 1.00 95.19 124 ILE A O 1
ATOM 1010 N N . THR A 1 125 ? -4.048 -5.183 20.035 1.00 91.88 125 THR A N 1
ATOM 1011 C CA . THR A 1 125 ? -5.315 -4.896 20.708 1.00 91.88 125 THR A CA 1
ATOM 1012 C C . THR A 1 125 ? -6.041 -3.766 19.986 1.00 91.88 125 THR A C 1
ATOM 1014 O O . THR A 1 125 ? -5.489 -2.687 19.798 1.00 91.88 125 THR A O 1
ATOM 1017 N N . LYS A 1 126 ? -7.309 -4.000 19.626 1.00 91.62 126 LYS A N 1
ATOM 1018 C CA . LYS A 1 126 ? -8.172 -3.014 18.954 1.00 91.62 126 LYS A CA 1
ATOM 1019 C C . LYS A 1 126 ? -7.737 -2.611 17.542 1.00 91.62 126 LYS A C 1
ATOM 1021 O O . LYS A 1 126 ? -8.293 -1.646 17.033 1.00 91.62 126 LYS A O 1
ATOM 1026 N N . TYR A 1 127 ? -6.871 -3.388 16.888 1.00 95.56 127 TYR A N 1
ATOM 1027 C CA . TYR A 1 127 ? -6.460 -3.193 15.493 1.00 95.56 127 TYR A CA 1
ATOM 1028 C C . TYR A 1 127 ? -7.622 -2.811 14.556 1.00 95.56 127 TYR A C 1
ATOM 1030 O O . TYR A 1 127 ? -7.648 -1.717 13.994 1.00 95.56 127 TYR A O 1
ATOM 1038 N N . ARG A 1 128 ? -8.641 -3.675 14.453 1.00 95.69 128 ARG A N 1
ATOM 1039 C CA . ARG A 1 128 ? -9.798 -3.438 13.579 1.00 95.69 128 ARG A CA 1
ATOM 1040 C C . ARG A 1 128 ? -10.568 -2.178 13.963 1.00 95.69 128 ARG A C 1
ATOM 1042 O O . ARG A 1 128 ? -10.825 -1.348 13.098 1.00 95.69 128 ARG A O 1
ATOM 1049 N N . ASP A 1 129 ? -10.888 -2.008 15.248 1.00 93.31 129 ASP A N 1
ATOM 1050 C CA . ASP A 1 129 ? -11.590 -0.817 15.740 1.00 93.31 129 ASP A CA 1
ATOM 1051 C C . ASP A 1 129 ? -10.815 0.459 15.350 1.00 93.31 129 ASP A C 1
ATOM 1053 O O . ASP A 1 129 ? -11.414 1.423 14.878 1.00 93.31 129 ASP A O 1
ATOM 1057 N N . GLN A 1 130 ? -9.484 0.462 15.489 1.00 93.00 130 GLN A N 1
ATOM 1058 C CA . GLN A 1 130 ? -8.628 1.591 15.116 1.00 93.00 130 GLN A CA 1
ATOM 1059 C C . GLN A 1 130 ? -8.667 1.873 13.607 1.00 93.00 130 GLN A C 1
ATOM 1061 O O . GLN A 1 130 ? -8.878 3.026 13.225 1.00 93.00 130 GLN A O 1
ATOM 1066 N N . VAL A 1 131 ? -8.541 0.851 12.751 1.00 94.50 131 VAL A N 1
ATOM 1067 C CA . VAL A 1 131 ? -8.655 1.013 11.288 1.00 94.50 131 VAL A CA 1
ATOM 1068 C C . VAL A 1 131 ? -10.022 1.581 10.907 1.00 94.50 131 VAL A C 1
ATOM 1070 O O . VAL A 1 131 ? -10.101 2.553 10.151 1.00 94.50 131 VAL A O 1
ATOM 1073 N N . VAL A 1 132 ? -11.105 1.020 11.453 1.00 92.75 132 VAL A N 1
ATOM 1074 C CA . VAL A 1 132 ? -12.478 1.460 11.160 1.00 92.75 132 VAL A CA 1
ATOM 1075 C C . VAL A 1 132 ? -12.695 2.910 11.596 1.00 92.75 132 VAL A C 1
ATOM 1077 O O . VAL A 1 132 ? -13.359 3.667 10.901 1.00 92.75 132 VAL A O 1
ATOM 1080 N N . LEU A 1 133 ? -12.133 3.343 12.722 1.00 88.50 133 LEU A N 1
ATOM 1081 C CA . LEU A 1 133 ? -12.327 4.709 13.224 1.00 88.50 133 LEU A CA 1
ATOM 1082 C C . LEU A 1 133 ? -11.477 5.765 12.511 1.00 88.50 133 LEU A C 1
ATOM 1084 O O . LEU A 1 133 ? -11.879 6.933 12.439 1.00 88.50 133 LEU A O 1
ATOM 1088 N N . LEU A 1 134 ? -10.290 5.386 12.040 1.00 88.38 134 LEU A N 1
ATOM 1089 C CA . LEU A 1 134 ? -9.357 6.304 11.389 1.00 88.38 134 LEU A CA 1
ATOM 1090 C C . LEU A 1 134 ? -9.629 6.433 9.891 1.00 88.38 134 LEU A C 1
ATOM 1092 O O . LEU A 1 134 ? -9.609 7.554 9.378 1.00 88.38 134 LEU A O 1
ATOM 1096 N N . SER A 1 135 ? -9.942 5.322 9.222 1.00 87.94 135 SER A N 1
ATOM 1097 C CA . SER A 1 135 ? -10.278 5.314 7.799 1.00 87.94 135 SER A CA 1
ATOM 1098 C C . SER A 1 135 ? -11.663 5.905 7.540 1.00 87.94 135 SER A C 1
ATOM 1100 O O . SER A 1 135 ? -12.593 5.737 8.333 1.00 87.94 135 SER A O 1
ATOM 1102 N N . ARG A 1 136 ? -11.819 6.584 6.399 1.00 80.12 136 ARG A N 1
ATOM 1103 C CA . ARG A 1 136 ? -13.114 7.128 5.946 1.00 80.12 136 ARG A CA 1
ATOM 1104 C C . ARG A 1 136 ? -13.748 6.308 4.823 1.00 80.12 136 ARG A C 1
ATOM 1106 O O . ARG A 1 136 ? -14.957 6.385 4.647 1.00 80.12 136 ARG A O 1
ATOM 1113 N N . SER A 1 137 ? -12.938 5.551 4.089 1.00 92.94 137 SER A N 1
ATOM 1114 C CA . SER A 1 137 ? -13.306 4.907 2.825 1.00 92.94 137 SER A CA 1
ATOM 1115 C C . SER A 1 137 ? -13.327 3.380 2.881 1.00 92.94 137 SER A C 1
ATOM 1117 O O . SER A 1 137 ? -14.054 2.782 2.094 1.00 92.94 137 SER A O 1
ATOM 1119 N N . ILE A 1 138 ? -12.579 2.754 3.801 1.00 96.38 138 ILE A N 1
ATOM 1120 C CA . ILE A 1 138 ? -12.409 1.294 3.826 1.00 96.38 138 ILE A CA 1
ATOM 1121 C C . ILE A 1 138 ? -13.754 0.599 4.061 1.00 96.38 138 ILE A C 1
ATOM 1123 O O . ILE A 1 138 ? -14.478 0.911 5.017 1.00 96.38 138 ILE A O 1
ATOM 1127 N N . ARG A 1 139 ? -14.038 -0.360 3.178 1.00 97.12 139 ARG A N 1
ATOM 1128 C CA . ARG A 1 139 ? -15.229 -1.216 3.146 1.00 97.12 139 ARG A CA 1
ATOM 1129 C C . ARG A 1 139 ? -14.898 -2.670 3.448 1.00 97.12 139 ARG A C 1
ATOM 1131 O O . ARG A 1 139 ? -15.768 -3.377 3.931 1.00 97.12 139 ARG A O 1
ATOM 1138 N N . GLU A 1 140 ? -13.659 -3.094 3.227 1.00 98.50 140 GLU A N 1
ATOM 1139 C CA . GLU A 1 140 ? -13.187 -4.438 3.548 1.00 98.50 140 GLU A CA 1
ATOM 1140 C C . GLU A 1 140 ? -11.813 -4.362 4.219 1.00 98.50 140 GLU A C 1
ATOM 1142 O O . GLU A 1 140 ? -10.904 -3.684 3.734 1.00 98.50 140 GLU A O 1
ATOM 1147 N N . LEU A 1 141 ? -11.672 -5.060 5.346 1.00 98.50 141 LEU A N 1
ATOM 1148 C CA . LEU A 1 141 ? -10.409 -5.207 6.060 1.00 98.50 141 LEU A CA 1
ATOM 1149 C C . LEU A 1 141 ? -10.131 -6.686 6.309 1.00 98.50 141 LEU A C 1
ATOM 1151 O O . LEU A 1 141 ? -10.928 -7.353 6.974 1.00 98.50 141 LEU A O 1
ATOM 1155 N N . ASP A 1 142 ? -8.990 -7.170 5.822 1.00 98.00 142 ASP A N 1
ATOM 1156 C CA . ASP A 1 142 ? -8.510 -8.545 6.015 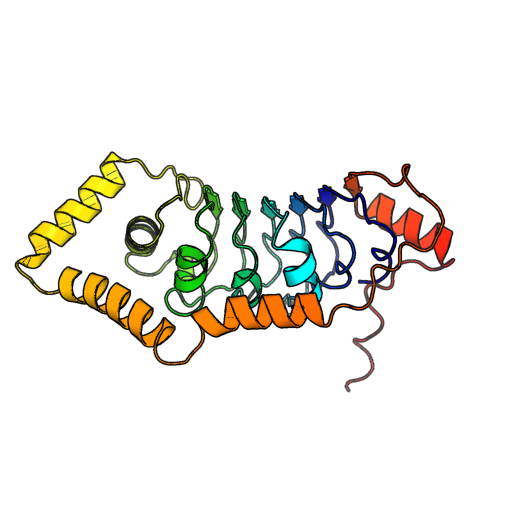1.00 98.00 142 ASP A CA 1
ATOM 1157 C C . ASP A 1 142 ? -9.528 -9.620 5.591 1.00 98.00 142 ASP A C 1
ATOM 1159 O O . ASP A 1 142 ? -9.739 -10.614 6.295 1.00 98.00 142 ASP A O 1
ATOM 1163 N N . GLY A 1 143 ? -10.199 -9.409 4.454 1.00 97.00 143 GLY A N 1
ATOM 1164 C CA . GLY A 1 143 ? -11.219 -10.328 3.939 1.00 97.00 143 GLY A CA 1
ATOM 1165 C C . GLY A 1 143 ? -12.559 -10.253 4.674 1.00 97.00 143 GLY A C 1
ATOM 1166 O O . GLY A 1 143 ? -13.373 -11.170 4.560 1.00 97.00 143 GLY A O 1
ATOM 1167 N N . LYS A 1 144 ? -12.779 -9.217 5.494 1.00 97.88 144 LYS A N 1
ATOM 1168 C CA . LYS A 1 144 ? -14.022 -9.012 6.246 1.00 97.88 144 LYS A CA 1
ATOM 1169 C C . LYS A 1 144 ? -14.596 -7.626 6.003 1.00 97.88 144 LYS A C 1
ATOM 1171 O O . LYS A 1 144 ? -13.966 -6.621 6.354 1.00 97.88 144 LYS A O 1
ATOM 1176 N N . ASP A 1 145 ? -15.838 -7.599 5.540 1.00 97.94 145 ASP A N 1
ATOM 1177 C CA . ASP A 1 145 ? -16.614 -6.379 5.328 1.00 97.94 145 ASP A CA 1
ATOM 1178 C C . ASP A 1 145 ? -16.688 -5.523 6.593 1.00 97.94 145 ASP A C 1
ATOM 1180 O O . ASP A 1 145 ? -16.878 -6.028 7.702 1.00 97.94 145 ASP A O 1
ATOM 1184 N N . ILE A 1 146 ? -16.550 -4.212 6.427 1.00 96.62 146 ILE A N 1
ATOM 1185 C CA . ILE A 1 146 ? -16.825 -3.190 7.431 1.00 96.62 146 ILE A CA 1
ATOM 1186 C C . ILE A 1 146 ? -18.177 -2.589 7.081 1.00 96.62 146 ILE A C 1
ATOM 1188 O O . ILE A 1 146 ? -18.327 -1.873 6.092 1.00 96.62 146 ILE A O 1
ATOM 1192 N N . THR A 1 147 ? -19.168 -2.869 7.919 1.00 93.88 147 THR A N 1
ATOM 1193 C CA . THR A 1 147 ? -20.522 -2.356 7.702 1.00 93.88 147 THR A CA 1
ATOM 1194 C C . THR A 1 147 ? -20.676 -0.946 8.270 1.00 93.88 147 THR A C 1
ATOM 1196 O O . THR A 1 147 ? -20.032 -0.571 9.256 1.00 93.88 147 THR A O 1
ATOM 1199 N N . ASP A 1 148 ? -21.608 -0.170 7.715 1.00 90.38 148 ASP A N 1
ATOM 1200 C CA . ASP A 1 148 ? -21.960 1.139 8.277 1.00 90.38 148 ASP A CA 1
ATOM 1201 C C . ASP A 1 148 ? -22.463 1.027 9.721 1.00 90.38 148 ASP A C 1
ATOM 1203 O O . ASP A 1 148 ? -22.191 1.899 10.546 1.00 90.38 148 ASP A O 1
ATOM 1207 N N . GLN A 1 149 ? -23.146 -0.070 10.055 1.00 91.88 149 GLN A N 1
ATOM 1208 C CA . GLN A 1 149 ? -23.617 -0.344 11.411 1.00 91.88 149 GLN A CA 1
ATOM 1209 C C . GLN A 1 149 ? -22.456 -0.562 12.384 1.00 91.88 149 GLN A C 1
ATOM 1211 O O . GLN A 1 149 ? -22.474 -0.000 13.477 1.00 91.88 149 GLN A O 1
ATOM 1216 N N . GLU A 1 150 ? -21.427 -1.322 11.992 1.00 92.44 150 GLU A N 1
ATOM 1217 C CA . GLU A 1 150 ? -20.203 -1.503 12.785 1.00 92.44 150 GLU A CA 1
ATOM 1218 C C . GLU A 1 150 ? -19.532 -0.153 13.051 1.00 92.44 150 GLU A C 1
ATOM 1220 O O . GLU A 1 150 ? -19.235 0.195 14.198 1.00 92.44 150 GLU A O 1
ATOM 1225 N N . ARG A 1 151 ? -19.364 0.651 11.997 1.00 90.44 151 ARG A N 1
ATOM 1226 C CA . ARG A 1 151 ? -18.762 1.983 12.083 1.00 90.44 151 ARG A CA 1
ATOM 1227 C C . ARG A 1 151 ? -19.561 2.905 13.007 1.00 90.44 151 ARG A C 1
ATOM 1229 O O . ARG A 1 151 ? -18.988 3.520 13.908 1.00 90.44 151 ARG A O 1
ATOM 1236 N N . GLN A 1 152 ? -20.881 2.974 12.837 1.00 88.38 152 GLN A N 1
ATOM 1237 C CA . GLN A 1 152 ? -21.771 3.763 13.696 1.00 88.38 152 GLN A CA 1
ATOM 1238 C C . GLN A 1 152 ? -21.750 3.266 15.144 1.00 88.38 152 GLN A C 1
ATOM 1240 O O . GLN A 1 152 ? -21.706 4.070 16.080 1.00 88.38 152 GLN A O 1
ATOM 1245 N N . TYR A 1 153 ? -21.729 1.949 15.348 1.00 89.69 153 TYR A N 1
ATOM 1246 C CA . TYR A 1 153 ? -21.642 1.343 16.668 1.00 89.69 153 TYR A CA 1
ATOM 1247 C C . TYR A 1 153 ? -20.346 1.740 17.376 1.00 89.69 153 TYR A C 1
ATOM 1249 O O . TYR A 1 153 ? -20.417 2.238 18.503 1.00 89.69 153 TYR A O 1
ATOM 1257 N N . LEU A 1 154 ? -19.192 1.618 16.716 1.00 87.38 154 LEU A N 1
ATOM 1258 C CA . LEU A 1 154 ? -17.900 2.035 17.265 1.00 87.38 154 LEU A CA 1
ATOM 1259 C C . LEU A 1 154 ? -17.891 3.534 17.584 1.00 87.38 154 LEU A C 1
ATOM 1261 O O . LEU A 1 154 ? -17.559 3.917 18.705 1.00 87.38 154 LEU A O 1
ATOM 1265 N N . VAL A 1 155 ? -18.360 4.391 16.675 1.00 81.50 155 VAL A N 1
ATOM 1266 C CA . VAL A 1 155 ? -18.488 5.837 16.937 1.00 81.50 155 VAL A CA 1
ATOM 1267 C C . VAL A 1 155 ? -19.386 6.114 18.152 1.00 81.50 155 VAL A C 1
ATOM 1269 O O . VAL A 1 155 ? -19.049 6.950 18.999 1.00 81.50 155 VAL A O 1
ATOM 1272 N N . SER A 1 156 ? -20.504 5.394 18.290 1.00 82.31 156 SER A N 1
ATOM 1273 C CA . SER A 1 156 ? -21.427 5.542 19.420 1.00 82.31 156 SER A CA 1
ATOM 1274 C C . SER A 1 156 ? -20.823 5.054 20.741 1.00 82.31 156 SER A C 1
ATOM 1276 O O . SER A 1 156 ? -20.986 5.716 21.765 1.00 82.31 156 SER A O 1
ATOM 1278 N N . LEU A 1 157 ? -20.077 3.943 20.734 1.00 76.88 157 LEU A N 1
ATOM 1279 C CA . LEU A 1 157 ? -19.395 3.408 21.913 1.00 76.88 157 LEU A CA 1
ATOM 1280 C C . LEU A 1 157 ? -18.409 4.416 22.472 1.00 76.88 157 LEU A C 1
ATOM 1282 O O . LEU A 1 157 ? -18.375 4.642 23.681 1.00 76.88 157 LEU A O 1
ATOM 1286 N N . ILE A 1 158 ? -17.619 5.037 21.603 1.00 71.12 158 ILE A N 1
ATOM 1287 C CA . ILE A 1 158 ? -16.614 5.970 22.083 1.00 71.12 158 ILE A CA 1
ATOM 1288 C C . ILE A 1 158 ? -17.256 7.321 22.427 1.00 71.12 158 ILE A C 1
ATOM 1290 O O . ILE A 1 158 ? -16.801 7.990 23.347 1.00 71.12 158 ILE A O 1
ATOM 1294 N N . SER A 1 159 ? -18.365 7.694 21.779 1.00 66.44 159 SER A N 1
ATOM 1295 C CA . SER A 1 159 ? -19.170 8.852 22.191 1.00 66.44 159 SER A CA 1
ATOM 1296 C C . SER A 1 159 ? -19.807 8.656 23.570 1.00 66.44 159 SER A C 1
ATOM 1298 O O . SER A 1 159 ? -19.840 9.599 24.351 1.00 66.44 159 SER A O 1
ATOM 1300 N N . ARG A 1 160 ? -20.220 7.433 23.929 1.00 67.75 160 ARG A N 1
ATOM 1301 C CA . ARG A 1 160 ? -20.639 7.082 25.300 1.00 67.75 160 ARG A CA 1
ATOM 1302 C C . ARG A 1 160 ? -19.456 7.111 26.273 1.00 67.75 160 ARG A C 1
ATOM 1304 O O . ARG A 1 160 ? -19.556 7.694 27.347 1.00 67.75 160 ARG A O 1
ATOM 1311 N N . LYS A 1 161 ? -18.293 6.597 25.857 1.00 60.22 161 LYS A N 1
ATOM 1312 C CA . LYS A 1 161 ? -17.026 6.757 26.590 1.00 60.22 161 LYS A CA 1
ATOM 1313 C C . LYS A 1 161 ? -16.481 8.192 26.592 1.00 60.22 161 LYS A C 1
ATOM 1315 O O . LYS A 1 161 ? -15.485 8.424 27.250 1.00 60.22 161 LYS A O 1
ATOM 1320 N N . LYS A 1 162 ? -17.089 9.201 25.953 1.00 48.72 162 LYS A N 1
ATOM 1321 C CA . LYS A 1 162 ? -16.716 10.613 26.208 1.00 48.72 162 LYS A CA 1
ATOM 1322 C C . LYS A 1 162 ? -17.118 11.089 27.600 1.00 48.72 162 LYS A C 1
ATOM 1324 O O . LYS A 1 162 ? -16.629 12.123 28.033 1.00 48.72 162 LYS A O 1
ATOM 1329 N N . GLN A 1 163 ? -17.933 10.315 28.316 1.00 50.16 163 GLN A N 1
ATOM 1330 C CA . GLN A 1 163 ? -18.058 10.439 29.768 1.00 50.16 163 GLN A CA 1
ATOM 1331 C C . GLN A 1 163 ? -16.871 9.784 30.528 1.00 50.16 163 GLN A C 1
ATOM 1333 O O . GLN A 1 163 ? -16.835 9.841 31.749 1.00 50.16 163 GLN A O 1
ATOM 1338 N N . GLY A 1 164 ? -15.872 9.216 29.828 1.00 49.75 164 GLY A N 1
ATOM 1339 C CA . GLY A 1 164 ? -14.659 8.568 30.358 1.00 49.75 164 GLY A CA 1
ATOM 1340 C C . GLY A 1 164 ? -13.487 8.477 29.343 1.00 49.75 164 GLY A C 1
ATOM 1341 O O . GLY A 1 164 ? -13.279 7.445 28.708 1.00 49.75 164 GLY A O 1
ATOM 1342 N N . SER A 1 165 ? -12.736 9.579 29.206 1.00 56.09 165 SER A N 1
ATOM 1343 C CA . SER A 1 165 ? -11.387 9.788 28.606 1.00 56.09 165 SER A CA 1
ATOM 1344 C C . SER A 1 165 ? -11.060 9.338 27.157 1.00 56.09 165 SER A C 1
ATOM 1346 O O . SER A 1 165 ? -10.552 10.148 26.387 1.00 56.09 165 SER A O 1
ATOM 1348 N N . MET A 1 166 ? -11.384 8.127 26.696 1.00 55.16 166 MET A N 1
ATOM 1349 C CA . MET A 1 166 ? -10.708 7.524 25.522 1.00 55.16 166 MET A CA 1
ATOM 1350 C C . MET A 1 166 ? -10.998 8.178 24.147 1.00 55.16 166 MET A C 1
ATOM 1352 O O . MET A 1 166 ? -10.135 8.151 23.274 1.00 55.16 166 MET A O 1
ATOM 1356 N N . TYR A 1 167 ? -12.177 8.780 23.893 1.00 48.31 167 TYR A N 1
ATOM 1357 C CA . TYR A 1 167 ? -12.378 9.548 22.639 1.00 48.31 167 TYR A CA 1
ATOM 1358 C C . TYR A 1 167 ? -11.714 10.912 22.699 1.00 48.31 167 TYR A C 1
ATOM 1360 O O . TYR A 1 167 ? -11.362 11.441 21.653 1.00 48.31 167 TYR A O 1
ATOM 1368 N N . ALA A 1 168 ? -11.631 11.523 23.886 1.00 54.31 168 ALA A N 1
ATOM 1369 C CA . ALA A 1 168 ? -10.849 12.738 24.017 1.00 54.31 168 ALA A CA 1
ATOM 1370 C C . ALA A 1 168 ? -9.424 12.378 23.627 1.00 54.31 168 ALA A C 1
ATOM 1372 O O . ALA A 1 168 ? -8.916 13.028 22.742 1.00 54.31 168 ALA A O 1
ATOM 1373 N N . ASP A 1 169 ? -8.889 11.248 24.088 1.00 59.56 169 ASP A N 1
ATOM 1374 C CA . ASP A 1 169 ? -7.574 10.776 23.666 1.00 59.56 169 ASP A CA 1
ATOM 1375 C C . ASP A 1 169 ? -7.515 10.431 22.175 1.00 59.56 169 ASP A C 1
ATOM 1377 O O . ASP A 1 169 ? -6.613 10.912 21.536 1.00 59.56 169 ASP A O 1
ATOM 1381 N N . ILE A 1 170 ? -8.462 9.723 21.545 1.00 57.84 170 ILE A N 1
ATOM 1382 C CA . ILE A 1 170 ? -8.389 9.414 20.093 1.00 57.84 170 ILE A CA 1
ATOM 1383 C C . ILE A 1 170 ? -8.666 10.631 19.201 1.00 57.84 170 ILE A C 1
ATOM 1385 O O . ILE A 1 170 ? -8.052 10.763 18.153 1.00 57.84 170 ILE A O 1
ATOM 1389 N N . LYS A 1 171 ? -9.596 11.521 19.561 1.00 57.88 171 LYS A N 1
ATOM 1390 C CA . LYS A 1 171 ? -9.887 12.747 18.800 1.00 57.88 171 LYS A CA 1
ATOM 1391 C C . LYS A 1 171 ? -8.817 13.791 19.046 1.00 57.88 171 LYS A C 1
ATOM 1393 O O . LYS A 1 171 ? -8.398 14.390 18.077 1.00 57.88 171 LYS A O 1
ATOM 1398 N N . LYS A 1 172 ? -8.362 13.969 20.286 1.00 61.84 172 LYS A N 1
ATOM 1399 C CA . LYS A 1 172 ? -7.193 14.778 20.626 1.00 61.84 172 LYS A CA 1
ATOM 1400 C C . LYS A 1 172 ? -5.951 14.160 20.022 1.00 61.84 172 LYS A C 1
ATOM 1402 O O . LYS A 1 172 ? -5.168 14.926 19.559 1.00 61.84 172 LYS A O 1
ATOM 1407 N N . LYS A 1 173 ? -5.797 12.843 19.891 1.00 59.41 173 LYS A N 1
ATOM 1408 C CA . LYS A 1 173 ? -4.675 12.184 19.197 1.00 59.41 173 LYS A CA 1
ATOM 1409 C C . LYS A 1 173 ? -4.840 12.177 17.689 1.00 59.41 173 LYS A C 1
ATOM 1411 O O . LYS A 1 173 ? -3.850 12.180 17.001 1.00 59.41 173 LYS A O 1
ATOM 1416 N N . LYS A 1 174 ? -6.050 12.243 17.137 1.00 55.53 174 LYS A N 1
ATOM 1417 C CA . LYS A 1 174 ? -6.295 12.530 15.716 1.00 55.53 174 LYS A CA 1
ATOM 1418 C C . LYS A 1 174 ? -6.066 14.005 15.425 1.00 55.53 174 LYS A C 1
ATOM 1420 O O . LYS A 1 174 ? -5.584 14.311 14.353 1.00 55.53 174 LYS A O 1
ATOM 1425 N N . GLU A 1 175 ? -6.404 14.891 16.358 1.00 51.59 175 GLU A N 1
ATOM 1426 C CA . GLU A 1 175 ? -6.163 16.330 16.304 1.00 51.59 175 GLU A CA 1
ATOM 1427 C C . GLU A 1 175 ? -4.704 16.659 16.608 1.00 51.59 175 GLU A C 1
ATOM 1429 O O . GLU A 1 175 ? -4.197 17.549 15.961 1.00 51.59 175 GLU A O 1
ATOM 1434 N N . ASP A 1 176 ? -4.037 15.933 17.502 1.00 47.72 176 ASP A N 1
ATOM 1435 C CA . ASP A 1 176 ? -2.652 16.069 17.964 1.00 47.72 176 ASP A CA 1
ATOM 1436 C C . ASP A 1 176 ? -1.738 15.318 17.019 1.00 47.72 176 ASP A C 1
ATOM 1438 O O . ASP A 1 176 ? -0.783 15.933 16.624 1.00 47.72 176 ASP A O 1
ATOM 1442 N N . LEU A 1 177 ? -2.054 14.123 16.496 1.00 43.94 177 LEU A N 1
ATOM 1443 C CA . LEU A 1 177 ? -1.389 13.632 15.281 1.00 43.94 177 LEU A CA 1
ATOM 1444 C C . LEU A 1 177 ? -1.723 14.554 14.125 1.00 43.94 177 LEU A C 1
ATOM 1446 O O . LEU A 1 177 ? -0.807 14.892 13.424 1.00 43.94 177 LEU A O 1
ATOM 1450 N N . SER A 1 178 ? -2.944 15.050 13.892 1.00 41.25 178 SER A N 1
ATOM 1451 C CA . SER A 1 178 ? -3.116 16.018 12.791 1.00 41.25 178 SER A CA 1
ATOM 1452 C C . SER A 1 178 ? -2.347 17.316 13.037 1.00 41.25 178 SER A C 1
ATOM 1454 O O . SER A 1 178 ? -1.929 17.945 12.073 1.00 41.25 178 SER A O 1
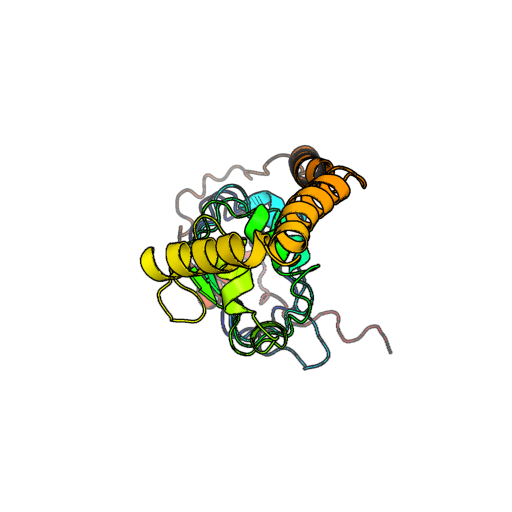ATOM 1456 N N . LYS A 1 179 ? -2.136 17.700 14.306 1.00 37.34 179 LYS A N 1
ATOM 1457 C CA . LYS A 1 179 ? -1.381 18.872 14.752 1.00 37.34 179 LYS A CA 1
ATOM 1458 C C . LYS A 1 179 ? 0.108 18.621 14.807 1.00 37.34 179 LYS A C 1
ATOM 1460 O O . LYS A 1 179 ? 0.788 19.573 14.556 1.00 37.34 179 LYS A O 1
ATOM 1465 N N . GLU A 1 180 ? 0.615 17.417 15.038 1.00 34.59 180 GLU A N 1
ATOM 1466 C CA . GLU A 1 180 ? 2.022 16.972 15.032 1.00 34.59 180 GLU A CA 1
ATOM 1467 C C . GLU A 1 180 ? 2.422 16.525 13.616 1.00 34.59 180 GLU A C 1
ATOM 1469 O O . GLU A 1 180 ? 3.534 16.735 13.154 1.00 34.59 180 GLU A O 1
ATOM 1474 N N . MET A 1 181 ? 1.466 16.057 12.823 1.00 34.53 181 MET A N 1
ATOM 1475 C CA . MET A 1 181 ? 1.532 15.979 11.363 1.00 34.53 181 MET A CA 1
ATOM 1476 C C . MET A 1 181 ? 1.420 17.370 10.720 1.00 34.53 181 MET A C 1
ATOM 1478 O O . MET A 1 181 ? 1.850 17.535 9.578 1.00 34.53 181 MET A O 1
ATOM 1482 N N . THR A 1 182 ? 0.898 18.377 11.441 1.00 35.75 182 THR A N 1
ATOM 1483 C CA . THR A 1 182 ? 1.055 19.814 11.121 1.00 35.75 182 THR A CA 1
ATOM 1484 C C . THR A 1 182 ? 2.070 20.547 12.021 1.00 35.75 182 THR A C 1
ATOM 1486 O O . THR A 1 182 ? 2.290 21.739 11.843 1.00 35.75 182 THR A O 1
ATOM 1489 N N . VAL A 1 183 ? 2.796 19.836 12.893 1.00 34.12 183 VAL A N 1
ATOM 1490 C CA . VAL A 1 183 ? 3.846 20.332 13.812 1.00 34.12 183 VAL A CA 1
ATOM 1491 C C . VAL A 1 183 ? 4.921 19.255 13.857 1.00 34.12 183 VAL A C 1
ATOM 1493 O O . VAL A 1 183 ? 5.080 18.503 14.808 1.00 34.12 183 VAL A O 1
ATOM 1496 N N . ASN A 1 184 ? 5.539 19.149 12.689 1.00 33.09 184 ASN A N 1
ATOM 1497 C CA . ASN A 1 184 ? 6.902 18.730 12.347 1.00 33.09 184 ASN A CA 1
ATOM 1498 C C . ASN A 1 184 ? 7.032 18.689 10.806 1.00 33.09 184 ASN A C 1
ATOM 1500 O O . ASN A 1 184 ? 7.867 17.990 10.249 1.00 33.09 184 ASN A O 1
ATOM 1504 N N . GLY A 1 185 ? 6.177 19.425 10.077 1.00 36.59 185 GLY A N 1
ATOM 1505 C CA . GLY A 1 185 ? 6.292 19.606 8.632 1.00 36.59 185 GLY A CA 1
ATOM 1506 C C . GLY A 1 185 ? 5.889 18.419 7.751 1.00 36.59 185 GLY A C 1
ATOM 1507 O O . GLY A 1 185 ? 5.788 18.622 6.551 1.00 36.59 185 GLY A O 1
ATOM 1508 N N . HIS A 1 186 ? 5.601 17.220 8.265 1.00 40.59 186 HIS A N 1
ATOM 1509 C CA . HIS A 1 186 ? 5.548 16.015 7.421 1.00 40.59 186 HIS A CA 1
ATOM 1510 C C . HIS A 1 186 ? 4.379 15.907 6.420 1.00 40.59 186 HIS A C 1
ATOM 1512 O O . HIS A 1 186 ? 4.598 15.434 5.311 1.00 40.59 186 HIS A O 1
ATOM 1518 N N . HIS A 1 187 ? 3.158 16.371 6.713 1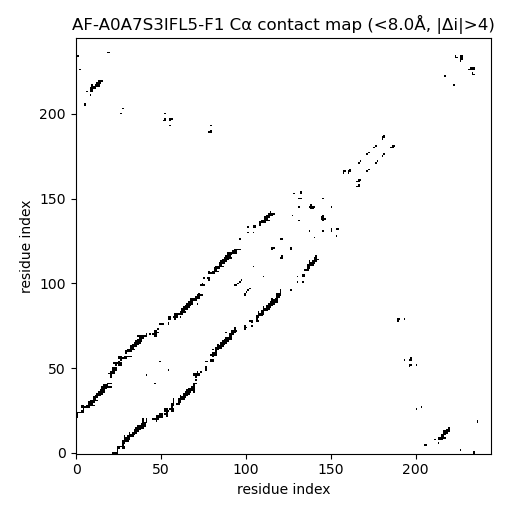.00 41.66 187 HIS A N 1
ATOM 1519 C CA . HIS A 1 187 ? 2.074 16.319 5.708 1.00 41.66 187 HIS A CA 1
ATOM 1520 C C . HIS A 1 187 ? 2.267 17.363 4.590 1.00 41.66 187 HIS A C 1
ATOM 1522 O O . HIS A 1 187 ? 2.025 17.092 3.415 1.00 41.66 187 HIS A O 1
ATOM 1528 N N . PHE A 1 188 ? 2.786 18.542 4.951 1.00 43.59 188 PHE A N 1
ATOM 1529 C CA . PHE A 1 188 ? 3.209 19.566 3.994 1.00 43.59 188 PHE A CA 1
ATOM 1530 C C . PHE A 1 188 ? 4.443 19.092 3.206 1.00 43.59 188 PHE A C 1
ATOM 1532 O O . PHE A 1 188 ? 4.524 19.347 2.009 1.00 43.59 188 PHE A O 1
ATOM 1539 N N . GLN A 1 189 ? 5.336 18.318 3.837 1.00 56.94 189 GLN A N 1
ATOM 1540 C CA . GLN A 1 189 ? 6.488 17.694 3.194 1.00 56.94 189 GLN A CA 1
ATOM 1541 C C . GLN A 1 189 ? 6.107 16.546 2.272 1.00 56.94 189 GLN A C 1
ATOM 1543 O O . GLN A 1 189 ? 6.700 16.505 1.225 1.00 56.94 189 GLN A O 1
ATOM 1548 N N . ILE A 1 190 ? 5.159 15.640 2.545 1.00 68.00 190 ILE A N 1
ATOM 1549 C CA . ILE A 1 190 ? 4.886 14.528 1.601 1.00 68.00 190 ILE A CA 1
ATOM 1550 C C . ILE A 1 190 ? 4.397 15.072 0.254 1.00 68.00 190 ILE A C 1
ATOM 1552 O O . ILE A 1 190 ? 4.910 14.674 -0.788 1.00 68.00 190 ILE A O 1
ATOM 1556 N N . HIS A 1 191 ? 3.471 16.036 0.256 1.00 74.12 191 HIS A N 1
ATOM 1557 C CA . HIS A 1 191 ? 3.029 16.680 -0.983 1.00 74.12 191 HIS A CA 1
ATOM 1558 C C . HIS A 1 191 ? 4.124 17.553 -1.617 1.00 74.12 191 HIS A C 1
ATOM 1560 O O . HIS A 1 191 ? 4.234 17.575 -2.840 1.00 74.12 191 HIS A O 1
ATOM 1566 N N . GLN A 1 192 ? 4.946 18.253 -0.825 1.00 76.06 192 GLN A N 1
ATOM 1567 C CA . GLN A 1 192 ? 6.083 19.023 -1.350 1.00 76.06 192 GLN A CA 1
ATOM 1568 C C . GLN A 1 192 ? 7.218 18.154 -1.867 1.00 76.06 192 GLN A C 1
ATOM 1570 O O . GLN A 1 192 ? 7.808 18.507 -2.870 1.00 76.06 192 GLN A O 1
ATOM 1575 N N . GLN A 1 193 ? 7.498 17.040 -1.209 1.00 78.56 193 GLN A N 1
ATOM 1576 C CA . GLN A 1 193 ? 8.497 16.038 -1.546 1.00 78.56 193 GLN A CA 1
ATOM 1577 C C . GLN A 1 193 ? 8.047 15.345 -2.816 1.00 78.56 193 GLN A C 1
ATOM 1579 O O . GLN A 1 193 ? 8.783 15.346 -3.784 1.00 78.56 193 GLN A O 1
ATOM 1584 N N . LYS A 1 194 ? 6.793 14.886 -2.889 1.00 83.12 194 LYS A N 1
ATOM 1585 C CA . LYS A 1 194 ? 6.187 14.395 -4.131 1.00 83.12 194 LYS A CA 1
ATOM 1586 C C . LYS A 1 194 ? 6.296 15.425 -5.248 1.00 83.12 194 LYS A C 1
ATOM 1588 O O . LYS A 1 194 ? 6.757 15.093 -6.331 1.00 83.12 194 LYS A O 1
ATOM 1593 N N . LYS A 1 195 ? 5.914 16.681 -4.996 1.00 82.75 195 LYS A N 1
ATOM 1594 C CA . LYS A 1 195 ? 6.028 17.763 -5.983 1.00 82.75 195 LYS A CA 1
ATOM 1595 C C . LYS A 1 195 ? 7.482 17.991 -6.409 1.00 82.75 195 LYS A C 1
ATOM 1597 O O . LYS A 1 195 ? 7.739 18.069 -7.599 1.00 82.75 195 LYS A O 1
ATOM 1602 N N . PHE A 1 196 ? 8.413 18.024 -5.465 1.00 85.94 196 PHE A N 1
ATOM 1603 C CA . PHE A 1 196 ? 9.846 18.167 -5.696 1.00 85.94 196 PHE A CA 1
ATOM 1604 C C . PHE A 1 196 ? 10.399 16.996 -6.516 1.00 85.94 196 PHE A C 1
ATOM 1606 O O . PHE A 1 196 ? 11.104 17.222 -7.492 1.00 85.94 196 PHE A O 1
ATOM 1613 N N . LEU A 1 197 ? 10.048 15.752 -6.184 1.00 84.25 197 LEU A N 1
ATOM 1614 C CA . LEU A 1 197 ? 10.427 14.555 -6.937 1.00 84.25 197 LEU A CA 1
ATOM 1615 C C . LEU A 1 197 ? 9.877 14.627 -8.367 1.00 84.25 197 LEU A C 1
ATOM 1617 O O . LEU A 1 197 ? 10.610 14.390 -9.321 1.00 84.25 197 LEU A O 1
ATOM 1621 N N . LEU A 1 198 ? 8.610 15.028 -8.531 1.00 84.25 198 LEU A N 1
ATOM 1622 C CA . LEU A 1 198 ? 7.981 15.212 -9.841 1.00 84.25 198 LEU A CA 1
ATOM 1623 C C . LEU A 1 198 ? 8.636 16.334 -10.667 1.00 84.25 198 LEU A C 1
ATOM 1625 O O . LEU A 1 198 ? 8.764 16.181 -11.879 1.00 84.25 198 LEU A O 1
ATOM 1629 N N . GLU A 1 199 ? 9.034 17.441 -10.034 1.00 84.81 199 GLU A N 1
ATOM 1630 C CA . GLU A 1 199 ? 9.702 18.591 -10.669 1.00 84.81 199 GLU A CA 1
ATOM 1631 C C . GLU A 1 199 ? 11.155 18.293 -11.061 1.00 84.81 199 GLU A C 1
ATOM 1633 O O . GLU A 1 199 ? 11.636 18.829 -12.056 1.00 84.81 199 GLU A O 1
ATOM 1638 N N . ASN A 1 200 ? 11.842 17.436 -10.300 1.00 82.69 200 ASN A N 1
ATOM 1639 C CA . ASN A 1 200 ? 13.228 17.040 -10.560 1.00 82.69 200 ASN A CA 1
ATOM 1640 C C . ASN A 1 200 ? 13.359 15.753 -11.382 1.00 82.69 200 ASN A C 1
ATOM 1642 O O . ASN A 1 200 ? 14.474 15.373 -11.741 1.00 82.69 200 ASN A O 1
ATOM 1646 N N . MET A 1 201 ? 12.251 15.089 -11.719 1.00 79.06 201 MET A N 1
ATOM 1647 C CA . MET A 1 201 ? 12.288 14.042 -12.732 1.00 79.06 201 MET A CA 1
ATOM 1648 C C . MET A 1 201 ? 12.708 14.656 -14.070 1.00 79.06 201 MET A C 1
ATOM 1650 O O . MET A 1 201 ? 12.132 15.645 -14.526 1.00 79.06 201 MET A O 1
ATOM 1654 N N . GLY A 1 202 ? 13.728 14.065 -14.698 1.00 66.88 202 GLY A N 1
ATOM 1655 C CA . GLY A 1 202 ? 14.209 14.490 -16.011 1.00 66.88 202 GLY A CA 1
ATOM 1656 C C . GLY A 1 202 ? 13.086 14.521 -17.059 1.00 66.88 202 GLY A C 1
ATOM 1657 O O . GLY A 1 202 ? 12.039 13.896 -16.867 1.00 66.88 202 GLY A O 1
ATOM 1658 N N . PRO A 1 203 ? 13.277 15.241 -18.182 1.00 59.09 203 PRO A N 1
ATOM 1659 C CA . PRO A 1 203 ? 12.259 15.327 -19.220 1.00 59.09 203 PRO A CA 1
ATOM 1660 C C . PRO A 1 203 ? 11.840 13.923 -19.642 1.00 59.09 203 PRO A C 1
ATOM 1662 O O . PRO A 1 203 ? 12.696 13.049 -19.802 1.00 59.09 203 PRO A O 1
ATOM 1665 N N . HIS A 1 204 ? 10.533 13.738 -19.842 1.00 57.56 204 HIS A N 1
ATOM 1666 C CA . HIS A 1 204 ? 9.977 12.539 -20.447 1.00 57.56 204 HIS A CA 1
ATOM 1667 C C . HIS A 1 204 ? 10.782 12.205 -21.698 1.00 57.56 204 HIS A C 1
ATOM 1669 O O . HIS A 1 204 ? 10.638 12.853 -22.736 1.00 57.56 204 HIS A O 1
ATOM 1675 N N . LYS A 1 205 ? 11.666 11.210 -21.602 1.00 50.06 205 LYS A N 1
ATOM 1676 C CA . LYS A 1 205 ? 12.339 10.664 -22.771 1.00 50.06 205 LYS A CA 1
ATOM 1677 C C . LYS A 1 205 ? 11.314 9.791 -23.475 1.00 50.06 205 LYS A C 1
ATOM 1679 O O . LYS A 1 205 ? 11.382 8.572 -23.416 1.00 50.06 205 LYS A O 1
ATOM 1684 N N . THR A 1 206 ? 10.363 10.419 -24.160 1.00 47.66 206 THR A N 1
ATOM 1685 C CA . THR A 1 206 ? 9.703 9.791 -25.300 1.00 47.66 206 THR A CA 1
ATOM 1686 C C . THR A 1 206 ? 10.786 9.686 -26.369 1.00 47.66 206 THR A C 1
ATOM 1688 O O . THR A 1 206 ? 10.916 10.556 -27.231 1.00 47.66 206 THR A O 1
ATOM 1691 N N . GLY A 1 207 ? 11.689 8.706 -26.243 1.00 44.00 207 GLY A N 1
ATOM 1692 C CA . GLY A 1 207 ? 12.606 8.387 -27.329 1.00 44.00 207 GLY A CA 1
ATOM 1693 C C . GLY A 1 207 ? 11.733 8.197 -28.561 1.00 44.00 207 GLY A C 1
ATOM 1694 O O . GLY A 1 207 ? 10.829 7.378 -28.496 1.00 44.00 207 GLY A O 1
ATOM 1695 N N . GLY A 1 208 ? 11.929 9.029 -29.592 1.00 41.31 208 GLY A N 1
ATOM 1696 C CA . GLY A 1 208 ? 11.007 9.297 -30.708 1.00 41.31 208 GLY A CA 1
ATOM 1697 C C . GLY A 1 208 ? 10.684 8.116 -31.626 1.00 41.31 208 GLY A C 1
ATOM 1698 O O . GLY A 1 208 ? 10.827 8.200 -32.841 1.00 41.31 208 GLY A O 1
ATOM 1699 N N . ARG A 1 209 ? 10.248 7.008 -31.046 1.00 48.06 209 ARG A N 1
ATOM 1700 C CA . ARG A 1 209 ? 9.489 5.948 -31.676 1.00 48.06 209 ARG A CA 1
ATOM 1701 C C . ARG A 1 209 ? 8.189 5.916 -30.893 1.00 48.06 209 ARG A C 1
ATOM 1703 O O . ARG A 1 209 ? 8.195 5.505 -29.737 1.00 48.06 209 ARG A O 1
ATOM 1710 N N . ASP A 1 210 ? 7.112 6.393 -31.507 1.00 43.94 210 ASP A N 1
ATOM 1711 C CA . ASP A 1 210 ? 5.757 6.124 -31.040 1.00 43.94 210 ASP A CA 1
ATOM 1712 C C . ASP A 1 210 ? 5.589 4.605 -31.014 1.00 43.94 210 ASP A C 1
ATOM 1714 O O . ASP A 1 210 ? 5.266 3.956 -32.008 1.00 43.94 210 ASP A O 1
ATOM 1718 N N . LEU A 1 211 ? 5.909 4.005 -29.873 1.00 50.25 211 LEU A N 1
ATOM 1719 C CA . LEU A 1 211 ? 5.672 2.601 -29.601 1.00 50.25 211 LEU A CA 1
ATOM 1720 C C . LEU A 1 211 ? 4.264 2.476 -29.008 1.00 50.25 211 LEU A C 1
ATOM 1722 O O . LEU A 1 211 ? 4.055 1.848 -27.972 1.00 50.25 211 LEU A O 1
ATOM 1726 N N . ASP A 1 212 ? 3.288 3.060 -29.711 1.00 46.09 212 ASP A N 1
ATOM 1727 C CA . ASP A 1 212 ? 1.844 2.959 -29.452 1.00 46.09 212 ASP A CA 1
ATOM 1728 C C . ASP A 1 212 ? 1.345 1.499 -29.431 1.00 46.09 212 ASP A C 1
ATOM 1730 O O . ASP A 1 212 ? 0.205 1.233 -29.064 1.00 46.09 212 ASP A O 1
ATOM 1734 N N . GLY A 1 213 ? 2.206 0.540 -29.793 1.00 48.25 213 GLY A N 1
ATOM 1735 C CA . GLY A 1 213 ? 1.955 -0.897 -29.731 1.00 48.25 213 GLY A CA 1
ATOM 1736 C C . GLY A 1 213 ? 2.580 -1.647 -28.548 1.00 48.25 213 GLY A C 1
ATOM 1737 O O . GLY A 1 213 ? 2.422 -2.866 -28.504 1.00 48.25 213 GLY A O 1
ATOM 1738 N N . ILE A 1 214 ? 3.299 -1.004 -27.614 1.00 58.28 214 ILE A N 1
ATOM 1739 C CA . ILE A 1 214 ? 3.763 -1.732 -26.419 1.00 58.28 214 ILE A CA 1
ATOM 1740 C C . ILE A 1 214 ? 2.571 -2.030 -25.509 1.00 58.28 214 ILE A C 1
ATOM 1742 O O . ILE A 1 214 ? 1.743 -1.160 -25.242 1.00 58.28 214 ILE A O 1
ATOM 1746 N N . ALA A 1 215 ? 2.493 -3.281 -25.058 1.00 61.97 215 ALA A N 1
ATOM 1747 C CA . ALA A 1 215 ? 1.363 -3.826 -24.332 1.00 61.97 215 ALA A CA 1
ATOM 1748 C C . ALA A 1 215 ? 0.991 -2.981 -23.100 1.00 61.97 215 ALA A C 1
ATOM 1750 O O . ALA A 1 215 ? 1.812 -2.736 -22.219 1.00 61.97 215 ALA A O 1
ATOM 1751 N N . GLU A 1 216 ? -0.290 -2.613 -22.998 1.00 78.38 216 GLU A N 1
ATOM 1752 C CA . GLU A 1 216 ? -0.871 -1.993 -21.796 1.00 78.38 216 GLU A CA 1
ATOM 1753 C C . GLU A 1 216 ? -0.797 -2.925 -20.570 1.00 78.38 216 GLU A C 1
ATOM 1755 O O . GLU A 1 216 ? -1.057 -2.511 -19.441 1.00 78.38 216 GLU A O 1
ATOM 1760 N N . THR A 1 217 ? -0.466 -4.199 -20.787 1.00 80.06 217 THR A N 1
ATOM 1761 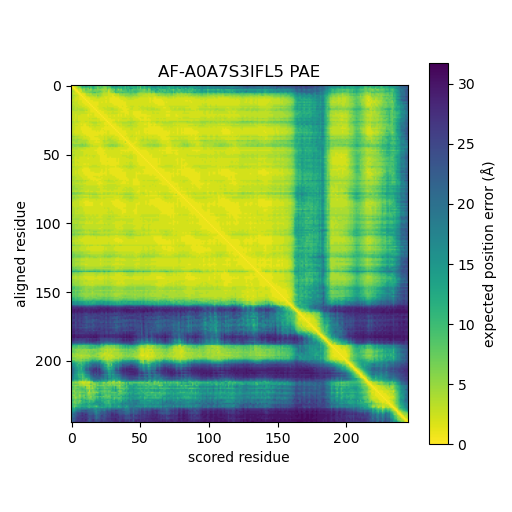C CA . THR A 1 217 ? -0.323 -5.238 -19.772 1.00 80.06 217 THR A CA 1
ATOM 1762 C C . THR A 1 217 ? 0.950 -6.035 -20.014 1.00 80.06 217 THR A C 1
ATOM 1764 O O . THR A 1 217 ? 1.130 -6.598 -21.094 1.00 80.06 217 THR A O 1
ATOM 1767 N N . ILE A 1 218 ? 1.814 -6.114 -19.006 1.00 80.12 218 ILE A N 1
ATOM 1768 C CA . ILE A 1 218 ? 3.079 -6.851 -19.076 1.00 80.12 218 ILE A CA 1
ATOM 1769 C C . ILE A 1 218 ? 3.170 -7.811 -17.892 1.00 80.12 218 ILE A C 1
ATOM 1771 O O . ILE A 1 218 ? 2.950 -7.417 -16.748 1.00 80.12 218 ILE A O 1
ATOM 1775 N N . SER A 1 219 ? 3.484 -9.073 -18.185 1.00 77.12 219 SER A N 1
ATOM 1776 C CA . SER A 1 219 ? 3.926 -10.061 -17.201 1.00 77.12 219 SER A CA 1
ATOM 1777 C C . SER A 1 219 ? 5.446 -10.111 -17.137 1.00 77.12 219 SER A C 1
ATOM 1779 O O . SER A 1 219 ? 6.124 -9.655 -18.060 1.00 77.12 219 SER A O 1
ATOM 1781 N N . PHE A 1 220 ? 5.987 -10.714 -16.083 1.00 70.00 220 PHE A N 1
ATOM 1782 C CA . PHE A 1 220 ? 7.430 -10.858 -15.953 1.00 70.00 220 PHE A CA 1
ATOM 1783 C C . PHE A 1 220 ? 8.063 -11.689 -17.072 1.00 70.00 220 PHE A C 1
ATOM 1785 O O . PHE A 1 220 ? 9.128 -11.324 -17.557 1.00 70.00 220 PHE A O 1
ATOM 1792 N N . ASP A 1 221 ? 7.395 -12.744 -17.543 1.00 70.56 221 ASP A N 1
ATOM 1793 C CA . ASP A 1 221 ? 7.883 -13.539 -18.679 1.00 70.56 221 ASP A CA 1
ATOM 1794 C C . ASP A 1 221 ? 7.973 -12.682 -19.951 1.00 70.56 221 ASP A C 1
ATOM 1796 O O . ASP A 1 221 ? 9.016 -12.626 -20.600 1.00 70.56 221 ASP A O 1
ATOM 1800 N N . ASN A 1 222 ? 6.924 -11.900 -20.241 1.00 69.19 222 ASN A N 1
ATOM 1801 C CA . ASN A 1 222 ? 6.924 -10.969 -21.372 1.00 69.19 222 ASN A CA 1
ATOM 1802 C C . ASN A 1 222 ? 7.992 -9.878 -21.209 1.00 69.19 222 ASN A C 1
ATOM 1804 O O . ASN A 1 222 ? 8.573 -9.420 -22.192 1.00 69.19 222 ASN A O 1
ATOM 1808 N N . PHE A 1 223 ? 8.241 -9.441 -19.974 1.00 69.06 223 PHE A N 1
ATOM 1809 C CA . PHE A 1 223 ? 9.278 -8.470 -19.661 1.00 69.06 223 PHE A CA 1
ATOM 1810 C C . PHE A 1 223 ? 10.681 -9.045 -19.875 1.00 69.06 223 PHE A C 1
ATOM 1812 O O . PHE A 1 223 ? 11.494 -8.383 -20.514 1.00 69.06 223 PHE A O 1
ATOM 1819 N N . LYS A 1 224 ? 10.956 -10.269 -19.407 1.00 68.69 224 LYS A N 1
ATOM 1820 C CA . LYS A 1 224 ? 12.223 -10.982 -19.632 1.00 68.69 224 LYS A CA 1
ATOM 1821 C C . LYS A 1 224 ? 12.510 -11.127 -21.119 1.00 68.69 224 LYS A C 1
ATOM 1823 O O . LYS A 1 224 ? 13.601 -10.771 -21.557 1.00 68.69 224 LYS A O 1
ATOM 1828 N N . ASP A 1 225 ? 11.517 -11.559 -21.890 1.00 66.38 225 ASP A N 1
ATOM 1829 C CA . ASP A 1 225 ? 11.635 -11.689 -23.341 1.00 66.38 225 ASP A CA 1
ATOM 1830 C C . ASP A 1 225 ? 11.877 -10.330 -24.007 1.00 66.38 225 ASP A C 1
ATOM 1832 O O . ASP A 1 225 ? 12.745 -10.195 -24.870 1.00 66.38 225 ASP A O 1
ATOM 1836 N N . MET A 1 226 ? 11.141 -9.290 -23.607 1.00 66.38 226 MET A N 1
ATOM 1837 C CA . MET A 1 226 ? 11.323 -7.939 -24.139 1.00 66.38 226 MET A CA 1
ATOM 1838 C C . MET A 1 226 ? 12.709 -7.373 -23.805 1.00 66.38 226 MET A C 1
ATOM 1840 O O . MET A 1 226 ? 13.349 -6.781 -24.676 1.00 66.38 226 MET A O 1
ATOM 1844 N N . TYR A 1 227 ? 13.170 -7.550 -22.565 1.00 63.69 227 TYR A N 1
ATOM 1845 C CA . TYR A 1 227 ? 14.478 -7.095 -22.106 1.00 63.69 227 TYR A CA 1
ATOM 1846 C C . TYR A 1 227 ? 15.584 -7.830 -22.867 1.00 63.69 227 TYR A C 1
ATOM 1848 O O . TYR A 1 227 ? 16.394 -7.174 -23.518 1.00 63.69 227 TYR A O 1
ATOM 1856 N N . TYR A 1 228 ? 15.526 -9.164 -22.929 1.00 64.31 228 TYR A N 1
ATOM 1857 C CA . TYR A 1 228 ? 16.471 -9.990 -23.683 1.00 64.31 228 TYR A CA 1
ATOM 1858 C C . TYR A 1 228 ? 16.530 -9.622 -25.165 1.00 64.31 228 TYR A C 1
ATOM 1860 O O . TYR A 1 228 ? 17.613 -9.437 -25.717 1.00 64.31 228 TYR A O 1
ATOM 1868 N N . ASN A 1 229 ? 15.382 -9.423 -25.813 1.00 63.09 229 ASN A N 1
ATOM 1869 C CA . ASN A 1 229 ? 15.336 -9.007 -27.216 1.00 63.09 229 ASN A CA 1
ATOM 1870 C C . ASN A 1 229 ? 15.958 -7.622 -27.456 1.00 63.09 229 ASN A C 1
ATOM 1872 O O . ASN A 1 229 ? 16.393 -7.328 -28.570 1.00 63.09 229 ASN A O 1
ATOM 1876 N N . LYS A 1 230 ? 15.982 -6.757 -26.437 1.00 59.53 230 LYS A N 1
ATOM 1877 C CA . LYS A 1 230 ? 16.487 -5.385 -26.542 1.00 59.53 230 LYS A CA 1
ATOM 1878 C C . LYS A 1 230 ? 17.966 -5.261 -26.168 1.00 59.53 230 LYS A C 1
ATOM 1880 O O . LYS A 1 230 ? 18.671 -4.479 -26.804 1.00 59.53 230 LYS A O 1
ATOM 1885 N N . THR A 1 231 ? 18.419 -5.981 -25.147 1.00 63.41 231 THR A N 1
ATOM 1886 C CA . THR A 1 231 ? 19.774 -5.862 -24.578 1.00 63.41 231 THR A CA 1
ATOM 1887 C C . THR A 1 231 ? 20.682 -7.033 -24.950 1.00 63.41 231 THR A C 1
ATOM 1889 O O . THR A 1 231 ? 21.901 -6.903 -24.885 1.00 63.41 231 THR A O 1
ATOM 1892 N N . GLY A 1 232 ? 20.115 -8.168 -25.371 1.00 68.44 232 GLY A N 1
ATOM 1893 C CA . GLY A 1 232 ? 20.839 -9.427 -25.559 1.00 68.44 232 GLY A CA 1
ATOM 1894 C C . GLY A 1 232 ? 21.192 -10.140 -24.248 1.00 68.44 232 GLY A C 1
ATOM 1895 O O . GLY A 1 232 ? 21.912 -11.137 -24.281 1.00 68.44 232 GLY A O 1
ATOM 1896 N N . GLN A 1 233 ? 20.706 -9.642 -23.108 1.00 62.88 233 GLN A N 1
ATOM 1897 C CA . GLN A 1 233 ? 20.964 -10.159 -21.762 1.00 62.88 233 GLN A CA 1
ATOM 1898 C C . GLN A 1 233 ? 19.637 -10.424 -21.050 1.00 62.88 233 GLN A C 1
ATOM 1900 O O . GLN A 1 233 ? 18.648 -9.746 -21.316 1.00 62.88 233 GLN A O 1
ATOM 1905 N N . LEU A 1 234 ? 19.579 -11.421 -20.165 1.00 62.75 234 LEU A N 1
ATOM 1906 C CA . LEU A 1 234 ? 18.432 -11.539 -19.262 1.00 62.75 234 LEU A CA 1
ATOM 1907 C C . LEU A 1 234 ? 18.506 -10.392 -18.241 1.00 62.75 234 LEU A C 1
ATOM 1909 O O . LEU A 1 234 ? 19.610 -9.954 -17.934 1.00 62.75 234 LEU A O 1
ATOM 1913 N N . PRO A 1 235 ? 17.369 -9.869 -17.751 1.00 56.41 235 PRO A N 1
ATOM 1914 C CA . PRO A 1 235 ? 17.400 -8.861 -16.701 1.00 56.41 235 PRO A CA 1
ATOM 1915 C C . PRO A 1 235 ? 18.055 -9.482 -15.465 1.00 56.41 235 PRO A C 1
ATOM 1917 O O . PRO A 1 235 ? 17.522 -10.454 -14.927 1.00 56.41 235 PRO A O 1
ATOM 1920 N N . ASP A 1 236 ? 19.217 -8.958 -15.072 1.00 54.62 236 ASP A N 1
ATOM 1921 C CA . ASP A 1 236 ? 19.971 -9.466 -13.929 1.00 54.62 236 ASP A CA 1
ATOM 1922 C C . ASP A 1 236 ? 19.115 -9.373 -12.666 1.00 54.62 236 ASP A C 1
ATOM 1924 O O . ASP A 1 236 ? 18.674 -8.293 -12.265 1.00 54.62 236 ASP A O 1
ATOM 1928 N N . THR A 1 237 ? 18.848 -10.525 -12.053 1.00 51.91 237 THR A N 1
ATOM 1929 C CA . THR A 1 237 ? 18.204 -10.610 -10.739 1.00 51.91 237 THR A CA 1
ATOM 1930 C C . THR A 1 237 ? 19.209 -10.467 -9.594 1.00 51.91 237 THR A C 1
ATOM 1932 O O . THR A 1 237 ? 18.778 -10.221 -8.475 1.00 51.91 237 THR A O 1
ATOM 1935 N N . ASP A 1 238 ? 20.526 -10.535 -9.861 1.00 43.97 238 ASP A N 1
ATOM 1936 C CA . ASP A 1 238 ? 21.516 -10.872 -8.821 1.00 43.97 238 ASP A CA 1
ATOM 1937 C C . ASP A 1 238 ? 22.886 -10.159 -8.864 1.00 43.97 238 ASP A C 1
ATOM 1939 O O . ASP A 1 238 ? 23.715 -10.408 -7.984 1.00 43.97 238 ASP A O 1
ATOM 1943 N N . GLU A 1 239 ? 23.185 -9.257 -9.806 1.00 38.19 239 GLU A N 1
ATOM 1944 C CA . GLU A 1 239 ? 24.504 -8.588 -9.824 1.00 38.19 239 GLU A CA 1
ATOM 1945 C C . GLU A 1 239 ? 24.600 -7.423 -8.819 1.00 38.19 239 GLU A C 1
ATOM 1947 O O . GLU A 1 239 ? 24.740 -6.274 -9.214 1.00 38.19 239 GLU A O 1
ATOM 1952 N N . GLU A 1 240 ? 24.537 -7.709 -7.509 1.00 34.50 240 GLU A N 1
ATOM 1953 C CA . GLU A 1 240 ? 25.165 -6.866 -6.464 1.00 34.50 240 GLU A CA 1
ATOM 1954 C C . GLU A 1 240 ? 25.274 -7.506 -5.054 1.00 34.50 240 GLU A C 1
ATOM 1956 O O . GLU A 1 240 ? 25.556 -6.806 -4.081 1.00 34.50 240 GLU A O 1
ATOM 1961 N N . ILE A 1 241 ? 25.121 -8.831 -4.888 1.00 33.91 241 ILE A N 1
ATOM 1962 C CA . ILE A 1 241 ? 25.304 -9.486 -3.564 1.00 33.91 241 ILE A CA 1
ATOM 1963 C C . ILE A 1 241 ? 26.752 -9.965 -3.303 1.00 33.91 241 ILE A C 1
ATOM 1965 O O . ILE A 1 241 ? 27.095 -10.311 -2.174 1.00 33.91 241 ILE A O 1
ATOM 1969 N N . GLU A 1 242 ? 27.670 -9.872 -4.270 1.00 28.55 242 GLU A N 1
ATOM 1970 C CA . GLU A 1 242 ? 29.055 -10.362 -4.109 1.00 28.55 242 GLU A CA 1
ATOM 1971 C C . GLU A 1 242 ? 30.146 -9.268 -4.048 1.00 28.55 242 GLU A C 1
ATOM 1973 O O . GLU A 1 242 ? 31.286 -9.499 -4.442 1.00 28.55 242 GLU A O 1
ATOM 1978 N N . GLN A 1 243 ? 29.837 -8.068 -3.526 1.00 25.36 243 GLN A N 1
ATOM 1979 C CA . GLN A 1 243 ? 30.858 -7.029 -3.251 1.00 25.36 243 GLN A CA 1
ATOM 1980 C C . GLN A 1 243 ? 30.835 -6.416 -1.837 1.00 25.36 243 GLN A C 1
ATOM 1982 O O . GLN A 1 243 ? 31.427 -5.361 -1.615 1.00 25.36 243 GLN A O 1
ATOM 1987 N N . LEU A 1 244 ? 30.237 -7.087 -0.846 1.00 28.52 244 LEU A N 1
ATOM 1988 C CA . LEU A 1 244 ? 30.393 -6.723 0.575 1.00 28.52 244 LEU A CA 1
ATOM 1989 C C . LEU A 1 244 ? 30.648 -7.950 1.475 1.00 28.52 244 LEU A C 1
ATOM 1991 O O . LEU A 1 244 ? 29.909 -8.205 2.428 1.00 28.52 244 LEU A O 1
ATOM 1995 N N . GLN A 1 245 ? 31.724 -8.685 1.176 1.00 32.47 245 GLN A N 1
ATOM 1996 C CA . GLN A 1 245 ? 32.529 -9.377 2.199 1.00 32.47 245 GLN A CA 1
ATOM 1997 C C . GLN A 1 245 ? 33.713 -8.490 2.587 1.00 32.47 245 GLN A C 1
ATOM 1999 O O . GLN A 1 245 ? 34.091 -8.513 3.779 1.00 32.47 245 GLN A O 1
#

Solvent-accessible surface area (backbone atoms only — not comparable to full-atom values): 12973 Å² total; per-residue (Å²): 96,84,76,41,62,80,38,52,60,23,27,35,41,40,46,54,69,40,64,69,48,53,50,45,47,33,61,42,21,48,47,23,31,36,41,35,43,26,38,12,74,58,56,94,87,50,57,32,44,73,38,66,55,22,45,46,34,21,15,84,40,28,29,36,43,38,37,32,41,34,45,37,54,69,62,61,76,59,56,57,38,35,49,24,30,35,42,33,42,23,47,24,52,38,56,50,52,75,85,42,45,46,56,43,42,68,47,26,70,48,27,30,36,44,30,44,45,69,14,64,33,57,74,42,89,60,38,67,63,50,51,57,70,63,32,90,44,56,39,30,48,59,94,38,78,54,49,71,66,57,49,51,48,54,55,48,53,37,58,60,29,57,85,57,62,59,38,55,50,51,50,48,43,51,49,41,44,53,42,40,40,65,58,73,52,51,60,65,38,52,59,46,47,42,48,47,48,62,70,68,49,73,79,85,69,72,63,95,60,91,61,87,78,56,58,44,59,43,43,48,69,61,46,40,52,52,35,24,76,72,71,77,41,70,72,78,80,66,94,76,80,88,80,81,131

Secondary structure (DSSP, 8-state):
--SGGG-TT--EEE--SS---EE---TT-TT--EEE-------TT---EE-HHHHHHHTTT--EEE--SS-----GGGGG-TT-SEEE-TTS----IIIIIHHHHHH-TT--EEE-TTSGGGGSTTHHHHHHHH-SS--EETTEE--HHHHHHHHHHHHHGGGSSHHHHHHHHHHHHHHHSSSSSHHHHHHHHHHHHHHHSPP----S---TTS-SEEEHHHHHHHHHHHHSS---S-TTSSS--